Protein AF-A0A6M2A082-F1 (afdb_monomer)

Radius of gyration: 21.16 Å; Cα contacts (8 Å, |Δi|>4): 353; chains: 1; bounding box: 50×28×58 Å

Structure (mmCIF, N/CA/C/O backbone):
data_AF-A0A6M2A082-F1
#
_entry.id   AF-A0A6M2A082-F1
#
loop_
_atom_site.group_PDB
_atom_site.id
_atom_site.type_symbol
_atom_site.label_atom_id
_atom_site.label_alt_id
_atom_site.label_comp_id
_atom_site.label_asym_id
_atom_site.label_entity_id
_atom_site.label_seq_id
_atom_site.pdbx_PDB_ins_code
_atom_site.Cartn_x
_atom_site.Cartn_y
_atom_site.Cartn_z
_atom_site.occupancy
_atom_site.B_iso_or_equiv
_atom_site.auth_seq_id
_atom_site.auth_comp_id
_atom_site.auth_asym_id
_atom_site.auth_atom_id
_atom_site.pdbx_PDB_model_num
ATOM 1 N N . MET A 1 1 ? -0.820 -13.320 -25.558 1.00 57.16 1 MET A N 1
ATOM 2 C CA . MET A 1 1 ? 0.381 -13.213 -26.412 1.00 57.16 1 MET A CA 1
ATOM 3 C C . MET A 1 1 ? 1.576 -13.234 -25.485 1.00 57.16 1 MET A C 1
ATOM 5 O O . MET A 1 1 ? 1.494 -12.613 -24.434 1.00 57.16 1 MET A O 1
ATOM 9 N N . THR A 1 2 ? 2.602 -14.012 -25.805 1.00 84.56 2 THR A N 1
ATOM 10 C CA . THR A 1 2 ? 3.845 -14.096 -25.032 1.00 84.56 2 THR A CA 1
ATOM 11 C C . THR A 1 2 ? 4.678 -12.835 -25.264 1.00 84.56 2 THR A C 1
ATOM 13 O O . THR A 1 2 ? 4.808 -12.359 -26.394 1.00 84.56 2 THR A O 1
ATOM 16 N N . SER A 1 3 ? 5.191 -12.252 -24.186 1.00 85.06 3 SER A N 1
ATOM 17 C CA . SER A 1 3 ? 6.068 -11.082 -24.208 1.00 85.06 3 SER A CA 1
ATOM 18 C C . SER A 1 3 ? 7.275 -11.336 -23.316 1.00 85.06 3 SER A C 1
ATOM 20 O O . SER A 1 3 ? 7.189 -12.082 -22.340 1.00 85.06 3 SER A O 1
ATOM 22 N N . ARG A 1 4 ? 8.404 -10.715 -23.658 1.00 89.00 4 ARG A N 1
ATOM 23 C CA . ARG A 1 4 ? 9.632 -10.747 -22.863 1.00 89.00 4 ARG A CA 1
ATOM 24 C C . ARG A 1 4 ? 9.817 -9.424 -22.160 1.00 89.00 4 ARG A C 1
ATOM 26 O O . ARG A 1 4 ? 9.564 -8.377 -22.752 1.00 89.00 4 ARG A O 1
ATOM 33 N N . TYR A 1 5 ? 10.257 -9.473 -20.913 1.00 90.44 5 TYR A N 1
ATOM 34 C CA . TYR A 1 5 ? 10.726 -8.272 -20.245 1.00 90.44 5 TYR A CA 1
ATOM 35 C C . TYR A 1 5 ? 12.139 -7.967 -20.748 1.00 90.44 5 TYR A C 1
ATOM 37 O O . TYR A 1 5 ? 13.019 -8.827 -20.716 1.00 90.44 5 TYR A O 1
ATOM 45 N N . VAL A 1 6 ? 12.335 -6.773 -21.295 1.00 92.50 6 VAL A N 1
ATOM 46 C CA . VAL A 1 6 ? 13.582 -6.397 -21.962 1.00 92.50 6 VAL A CA 1
ATOM 47 C C . VAL A 1 6 ? 14.034 -5.015 -21.529 1.00 92.50 6 VAL A C 1
ATOM 49 O O . VAL A 1 6 ? 13.229 -4.170 -21.123 1.00 92.50 6 VAL A O 1
ATOM 52 N N . ARG A 1 7 ? 15.335 -4.783 -21.676 1.00 93.25 7 ARG A N 1
ATOM 53 C CA . ARG A 1 7 ? 15.957 -3.467 -21.591 1.00 93.25 7 ARG A CA 1
ATOM 54 C C . ARG A 1 7 ? 16.400 -3.032 -22.982 1.00 93.25 7 ARG A C 1
ATOM 56 O O . ARG A 1 7 ? 17.246 -3.687 -23.585 1.00 93.25 7 ARG A O 1
ATOM 63 N N . PHE A 1 8 ? 15.880 -1.906 -23.455 1.00 93.38 8 PHE A N 1
ATOM 64 C CA . PHE A 1 8 ? 16.337 -1.213 -24.657 1.00 93.38 8 PHE A CA 1
ATOM 65 C C . PHE A 1 8 ? 17.461 -0.239 -24.314 1.00 93.38 8 PHE A C 1
ATOM 67 O O . PHE A 1 8 ? 17.348 0.557 -23.378 1.00 93.38 8 PHE A O 1
ATOM 74 N N . ILE A 1 9 ? 18.533 -0.273 -25.100 1.00 91.88 9 ILE A N 1
ATOM 75 C CA . ILE A 1 9 ? 19.663 0.648 -24.986 1.00 91.88 9 ILE A CA 1
ATOM 76 C C . ILE A 1 9 ? 19.384 1.849 -25.889 1.00 91.88 9 ILE A C 1
ATOM 78 O O . ILE A 1 9 ? 19.344 1.731 -27.115 1.00 91.88 9 ILE A O 1
ATOM 82 N N . VAL A 1 10 ? 19.204 3.027 -25.291 1.00 91.75 10 VAL A N 1
ATOM 83 C CA . VAL A 1 10 ? 18.852 4.249 -26.017 1.00 91.75 10 VAL A CA 1
ATOM 84 C C . VAL A 1 10 ? 20.062 5.172 -26.113 1.00 91.75 10 VAL A C 1
ATOM 86 O O . VAL A 1 10 ? 20.530 5.753 -25.133 1.00 91.75 10 VAL A O 1
ATOM 89 N N . LEU A 1 11 ? 20.579 5.322 -27.333 1.00 86.31 11 LEU A N 1
ATOM 90 C CA . LEU A 1 11 ? 21.758 6.146 -27.637 1.00 86.31 11 LEU A CA 1
ATOM 91 C C . LEU A 1 11 ? 21.414 7.588 -28.064 1.00 86.31 11 LEU A C 1
ATOM 93 O O . LEU A 1 11 ? 22.322 8.409 -28.251 1.00 86.31 11 LEU A O 1
ATOM 97 N N . SER A 1 12 ? 20.121 7.880 -28.200 1.00 84.00 12 SER A N 1
ATOM 98 C CA . SER A 1 12 ? 19.500 9.171 -28.531 1.00 84.00 12 SER A CA 1
ATOM 99 C C . SER A 1 12 ? 18.579 9.626 -27.391 1.00 84.00 12 SER A C 1
ATOM 101 O O . SER A 1 12 ? 18.750 9.147 -26.280 1.00 84.00 12 SER A O 1
ATOM 103 N N . SER A 1 13 ? 17.624 10.530 -27.645 1.00 90.38 13 SER A N 1
ATOM 104 C CA . SER A 1 13 ? 16.605 10.943 -26.668 1.00 90.38 13 SER A CA 1
ATOM 105 C C . SER A 1 13 ? 15.741 9.761 -26.199 1.00 90.38 13 SER A C 1
ATOM 107 O O . SER A 1 13 ? 15.159 9.057 -27.028 1.00 90.38 13 SER A O 1
ATOM 109 N N . VAL A 1 14 ? 15.635 9.580 -24.877 1.00 90.56 14 VAL A N 1
ATOM 110 C CA . VAL A 1 14 ? 14.729 8.611 -24.230 1.00 90.56 14 VAL A CA 1
ATOM 111 C C . VAL A 1 14 ? 13.266 8.903 -24.561 1.00 90.56 14 VAL A C 1
ATOM 113 O O . VAL A 1 14 ? 12.561 7.990 -24.980 1.00 90.56 14 VAL A O 1
ATOM 116 N N . ASP A 1 15 ? 12.829 10.161 -24.482 1.00 90.38 15 ASP A N 1
ATOM 117 C CA . ASP A 1 15 ? 11.457 10.562 -24.828 1.00 90.38 15 ASP A CA 1
ATOM 118 C C . ASP A 1 15 ? 11.062 10.204 -26.272 1.00 90.38 15 ASP A C 1
ATOM 120 O O . ASP A 1 15 ? 9.941 9.760 -26.535 1.00 90.38 15 ASP A O 1
ATOM 124 N N . GLU A 1 16 ? 11.962 10.413 -27.238 1.00 91.31 16 GLU A N 1
ATOM 125 C CA . GLU A 1 16 ? 11.708 10.052 -28.639 1.00 91.31 16 GLU A CA 1
ATOM 126 C C . GLU A 1 16 ? 11.685 8.534 -28.825 1.00 91.31 16 GLU A C 1
ATOM 128 O O . GLU A 1 16 ? 10.792 8.006 -29.489 1.00 91.31 16 GLU A O 1
ATOM 133 N N . ALA A 1 17 ? 12.634 7.823 -28.209 1.00 92.25 17 ALA A N 1
ATOM 134 C CA . ALA A 1 17 ? 12.695 6.368 -28.270 1.00 92.25 17 ALA A CA 1
ATOM 135 C C . ALA A 1 17 ? 11.446 5.716 -27.665 1.00 92.25 17 ALA A C 1
ATOM 137 O O . ALA A 1 17 ? 10.912 4.776 -28.250 1.00 92.25 17 ALA A O 1
ATOM 138 N N . TRP A 1 18 ? 10.941 6.255 -26.552 1.00 93.38 18 TRP A N 1
ATOM 139 C CA . TRP A 1 18 ? 9.713 5.799 -25.907 1.00 93.38 18 TRP A CA 1
ATOM 140 C C . TRP A 1 18 ? 8.535 5.803 -26.877 1.00 93.38 18 TRP A C 1
ATOM 142 O O . TRP A 1 18 ? 7.891 4.775 -27.077 1.00 93.38 18 TRP A O 1
ATOM 152 N N . LYS A 1 19 ? 8.300 6.939 -27.543 1.00 93.38 19 LYS A N 1
ATOM 153 C CA . LYS A 1 19 ? 7.198 7.087 -28.504 1.00 93.38 19 LYS A CA 1
ATOM 154 C C . LYS A 1 19 ? 7.323 6.113 -29.669 1.00 93.38 19 LYS A C 1
ATOM 156 O O . LYS A 1 19 ? 6.341 5.482 -30.041 1.00 93.38 19 LYS A O 1
ATOM 161 N N . ILE A 1 20 ? 8.528 5.951 -30.218 1.00 92.69 20 ILE A N 1
ATOM 162 C CA . ILE A 1 20 ? 8.763 5.023 -31.334 1.00 92.69 20 ILE A CA 1
ATOM 163 C C . ILE A 1 20 ? 8.486 3.575 -30.904 1.00 92.69 20 ILE A C 1
ATOM 165 O O . ILE A 1 20 ? 7.914 2.801 -31.672 1.00 92.69 20 ILE A O 1
ATOM 169 N N . LEU A 1 21 ? 8.889 3.193 -29.689 1.00 92.62 21 LEU A N 1
ATOM 170 C CA . LEU A 1 21 ? 8.626 1.863 -29.138 1.00 92.62 21 LEU A CA 1
ATOM 171 C C . LEU A 1 21 ? 7.118 1.628 -28.948 1.00 92.62 21 LEU A C 1
ATOM 173 O O . LEU A 1 21 ? 6.616 0.593 -29.391 1.00 92.62 21 LEU A O 1
ATOM 177 N N . GLU A 1 22 ? 6.385 2.590 -28.382 1.00 92.81 22 GLU A N 1
ATOM 178 C CA . GLU A 1 22 ? 4.920 2.518 -28.252 1.00 92.81 22 GLU A CA 1
ATOM 179 C C . GLU A 1 22 ? 4.220 2.403 -29.611 1.00 92.81 22 GLU A C 1
ATOM 181 O O . GLU A 1 22 ? 3.360 1.541 -29.794 1.00 92.81 22 GLU A O 1
ATOM 186 N N . GLU A 1 23 ? 4.610 3.222 -30.593 1.00 91.56 23 GLU A N 1
ATOM 187 C CA . GLU A 1 23 ? 4.058 3.188 -31.955 1.00 91.56 23 GLU A CA 1
ATOM 188 C C . GLU A 1 23 ? 4.288 1.837 -32.643 1.00 91.56 23 GLU A C 1
ATOM 190 O O . GLU A 1 23 ? 3.450 1.378 -33.421 1.00 91.56 23 GLU A O 1
ATOM 195 N N . LYS A 1 24 ? 5.405 1.172 -32.331 1.00 89.50 24 LYS A N 1
ATOM 196 C CA . LYS A 1 24 ? 5.711 -0.183 -32.804 1.00 89.50 24 LYS A CA 1
ATOM 197 C C . LYS A 1 24 ? 4.949 -1.276 -32.052 1.00 89.50 24 LYS A C 1
ATOM 199 O O . LYS A 1 24 ? 5.010 -2.425 -32.471 1.00 89.50 24 LYS A O 1
ATOM 204 N N . GLY A 1 25 ? 4.225 -0.948 -30.983 1.00 89.81 25 GLY A N 1
ATOM 205 C CA . GLY A 1 25 ? 3.458 -1.901 -30.178 1.00 89.81 25 GLY A CA 1
ATOM 206 C C . GLY A 1 25 ? 4.249 -2.548 -29.038 1.00 89.81 25 GLY A C 1
ATOM 207 O O . GLY A 1 25 ? 3.811 -3.562 -28.490 1.00 89.81 25 GLY A O 1
ATOM 208 N N . VAL A 1 26 ? 5.403 -1.988 -28.670 1.00 92.06 26 VAL A N 1
ATOM 209 C CA . VAL A 1 26 ? 6.099 -2.323 -27.419 1.00 92.06 26 VAL A CA 1
ATOM 210 C C . VAL A 1 26 ? 5.372 -1.640 -26.259 1.00 92.06 26 VAL A C 1
ATOM 212 O O . VAL A 1 26 ? 4.822 -0.555 -26.424 1.00 92.06 26 VAL A O 1
ATOM 215 N N . ASN A 1 27 ? 5.373 -2.264 -25.080 1.00 91.62 27 ASN A N 1
ATOM 216 C CA . ASN A 1 27 ? 4.822 -1.676 -23.859 1.00 91.62 27 ASN A CA 1
ATOM 217 C C . ASN A 1 27 ? 5.961 -1.224 -22.923 1.00 91.62 27 ASN A C 1
ATOM 219 O O . ASN A 1 27 ? 6.393 -2.022 -22.080 1.00 91.62 27 ASN A O 1
ATOM 223 N N . PRO A 1 28 ? 6.507 -0.007 -23.095 1.00 90.75 28 PRO A N 1
ATOM 224 C CA . PRO A 1 28 ? 7.490 0.551 -22.174 1.00 90.75 28 PRO A CA 1
ATOM 225 C C . PRO A 1 28 ? 6.852 0.854 -20.808 1.00 90.75 28 PRO A C 1
ATOM 227 O O . PRO A 1 28 ? 5.695 1.255 -20.716 1.00 90.75 28 PRO A O 1
ATOM 230 N N . LEU A 1 29 ? 7.602 0.614 -19.731 1.00 87.31 29 LEU A N 1
ATOM 231 C CA . LEU A 1 29 ? 7.121 0.683 -18.346 1.00 87.31 29 LEU A CA 1
ATOM 232 C C . LEU A 1 29 ? 7.823 1.773 -17.539 1.00 87.31 29 LEU A C 1
ATOM 234 O O . LEU A 1 29 ? 7.168 2.529 -16.827 1.00 87.31 29 LEU A O 1
ATOM 238 N N . TYR A 1 30 ? 9.148 1.861 -17.646 1.00 87.12 30 TYR A N 1
ATOM 239 C CA . TYR A 1 30 ? 9.939 2.928 -17.038 1.00 87.12 30 TYR A CA 1
ATOM 240 C C . TYR A 1 30 ? 11.235 3.152 -17.815 1.00 87.12 30 TYR A C 1
ATOM 242 O O . TYR A 1 30 ? 11.651 2.321 -18.627 1.00 87.12 30 TYR A O 1
ATOM 250 N N . SER A 1 31 ? 11.875 4.287 -17.562 1.00 89.38 31 SER A N 1
ATOM 251 C CA . SER A 1 31 ? 13.141 4.651 -18.183 1.00 89.38 31 SER A CA 1
ATOM 252 C C . SER A 1 31 ? 14.114 5.243 -17.175 1.00 89.38 31 SER A C 1
ATOM 254 O O . SER A 1 31 ? 13.712 5.915 -16.226 1.00 89.38 31 SER A O 1
ATOM 256 N N . GLU A 1 32 ? 15.401 5.043 -17.426 1.00 87.12 32 GLU A N 1
ATOM 257 C CA . GLU A 1 32 ? 16.487 5.713 -16.717 1.00 87.12 32 GLU A CA 1
ATOM 258 C C . GLU A 1 32 ? 17.245 6.618 -17.685 1.00 87.12 32 GLU A C 1
ATOM 260 O O . GLU A 1 32 ? 17.866 6.147 -18.641 1.00 87.12 32 GLU A O 1
ATOM 265 N N . GLU A 1 33 ? 17.214 7.926 -17.435 1.00 87.88 33 GLU A N 1
ATOM 266 C CA . GLU A 1 33 ? 17.966 8.897 -18.226 1.00 87.88 33 GLU A CA 1
ATOM 267 C C . GLU A 1 33 ? 19.373 9.124 -17.665 1.00 87.88 33 GLU A C 1
ATOM 269 O O . GLU A 1 33 ? 19.590 9.270 -16.461 1.00 87.88 33 GLU A O 1
ATOM 274 N N . ARG A 1 34 ? 20.346 9.217 -18.570 1.00 81.81 34 ARG A N 1
ATOM 275 C CA . ARG A 1 34 ? 21.729 9.614 -18.299 1.00 81.81 34 ARG A CA 1
ATOM 276 C C . ARG A 1 34 ? 22.034 10.942 -18.992 1.00 81.81 34 ARG A C 1
ATOM 278 O O . ARG A 1 34 ? 21.358 11.376 -19.925 1.00 81.81 34 ARG A O 1
ATOM 285 N N . SER A 1 35 ? 23.108 11.594 -18.552 1.00 75.19 35 SER A N 1
ATOM 286 C CA . SER A 1 35 ? 23.564 12.869 -19.115 1.00 75.19 35 SER A CA 1
ATOM 287 C C . SER A 1 35 ? 23.692 12.816 -20.643 1.00 75.19 35 SER A C 1
ATOM 289 O O . SER A 1 35 ? 24.370 11.945 -21.190 1.00 75.19 35 SER A O 1
ATOM 291 N N . GLY A 1 36 ? 23.077 13.784 -21.329 1.00 71.31 36 GLY A N 1
ATOM 292 C CA . GLY A 1 36 ? 23.093 13.878 -22.794 1.00 71.31 36 GLY A CA 1
ATOM 293 C C . GLY A 1 36 ? 21.910 13.206 -23.501 1.00 71.31 36 GLY A C 1
ATOM 294 O O . GLY A 1 36 ? 22.005 12.964 -24.701 1.00 71.31 36 GLY A O 1
ATOM 295 N N . GLY A 1 37 ? 20.824 12.901 -22.782 1.00 72.50 37 GLY A N 1
ATOM 296 C CA . GLY A 1 37 ? 19.555 12.411 -23.339 1.00 72.50 37 GLY A CA 1
ATOM 297 C C . GLY A 1 37 ? 19.508 10.908 -23.609 1.00 72.50 37 GLY A C 1
ATOM 298 O O . GLY A 1 37 ? 18.437 10.403 -23.912 1.00 72.50 37 GLY A O 1
ATOM 299 N N . ARG A 1 38 ? 20.646 10.217 -23.465 1.00 84.94 38 ARG A N 1
ATOM 300 C CA . ARG A 1 38 ? 20.795 8.759 -23.583 1.00 84.94 38 ARG A CA 1
ATOM 301 C C . ARG A 1 38 ? 20.254 8.062 -22.349 1.00 84.94 38 ARG A C 1
ATOM 303 O O . ARG A 1 38 ? 20.282 8.638 -21.267 1.00 84.94 38 ARG A O 1
ATOM 310 N N . GLY A 1 39 ? 19.880 6.799 -22.469 1.00 90.75 39 GLY A N 1
ATOM 311 C CA . GLY A 1 39 ? 19.351 6.071 -21.329 1.00 90.75 39 GLY A CA 1
ATOM 312 C C . GLY A 1 39 ? 18.982 4.637 -21.632 1.00 90.75 39 GLY A C 1
ATOM 313 O O . GLY A 1 39 ? 19.434 4.038 -22.610 1.00 90.75 39 GLY A O 1
ATOM 314 N N . GLU A 1 40 ? 18.159 4.097 -20.755 1.00 92.62 40 GLU A N 1
ATOM 315 C CA . GLU A 1 40 ? 17.635 2.744 -20.837 1.00 92.62 40 GLU A CA 1
ATOM 316 C C . GLU A 1 40 ? 16.113 2.817 -20.724 1.00 92.62 40 GLU A C 1
ATOM 318 O O . GLU A 1 40 ? 15.589 3.556 -19.891 1.00 92.62 40 GLU A O 1
ATOM 323 N N . ILE A 1 41 ? 15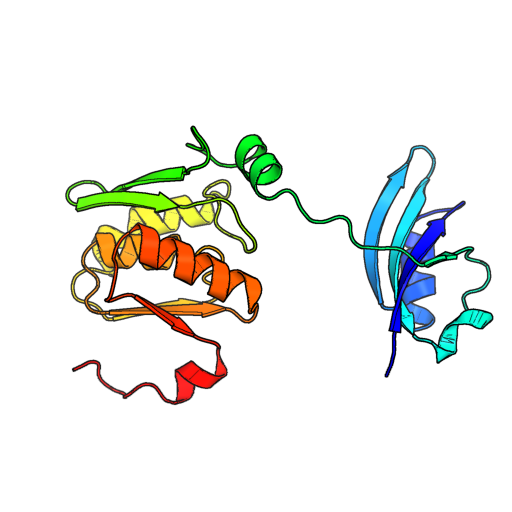.405 2.073 -21.574 1.00 92.25 41 ILE A N 1
ATOM 324 C CA . ILE A 1 41 ? 13.951 1.907 -21.480 1.00 92.25 41 ILE A CA 1
ATOM 325 C C . ILE A 1 41 ? 13.675 0.448 -21.173 1.00 92.25 41 ILE A C 1
ATOM 327 O O . ILE A 1 41 ? 14.171 -0.444 -21.855 1.00 92.25 41 ILE A O 1
ATOM 331 N N . TYR A 1 42 ? 12.858 0.209 -20.164 1.00 92.00 42 TYR A N 1
ATOM 332 C CA . TYR A 1 42 ? 12.475 -1.120 -19.737 1.00 92.00 42 TYR A CA 1
ATOM 333 C C . TYR A 1 42 ? 11.010 -1.360 -20.069 1.00 92.00 42 TYR A C 1
ATOM 335 O O . TYR A 1 42 ? 10.170 -0.482 -19.867 1.00 92.00 42 TYR A O 1
ATOM 343 N N . GLY A 1 43 ? 10.680 -2.543 -20.579 1.00 91.62 43 GLY A N 1
ATOM 344 C CA . GLY A 1 43 ? 9.309 -2.834 -20.976 1.00 91.62 43 GLY A CA 1
ATOM 345 C C . GLY A 1 43 ? 9.069 -4.262 -21.422 1.00 91.62 43 GLY A C 1
ATOM 346 O O . GLY A 1 43 ? 9.962 -5.107 -21.398 1.00 91.62 43 GLY A O 1
ATOM 347 N N . TYR A 1 44 ? 7.837 -4.524 -21.848 1.00 91.50 44 TYR A N 1
ATOM 348 C CA . TYR A 1 44 ? 7.468 -5.793 -22.460 1.00 91.50 44 TYR A CA 1
ATOM 349 C C . TYR A 1 44 ? 7.570 -5.702 -23.982 1.00 91.50 44 TYR A C 1
ATOM 351 O O . TYR A 1 44 ? 6.834 -4.944 -24.616 1.00 91.50 44 TYR A O 1
ATOM 359 N N . LEU A 1 45 ? 8.446 -6.524 -24.557 1.00 91.94 45 LEU A N 1
ATOM 360 C CA . LEU A 1 45 ? 8.588 -6.742 -25.992 1.00 91.94 45 LEU A CA 1
ATOM 361 C C . LEU A 1 45 ? 7.762 -7.968 -26.407 1.00 91.94 45 LEU A C 1
ATOM 363 O O . LEU A 1 45 ? 8.082 -9.087 -25.993 1.00 91.94 45 LEU A O 1
ATOM 367 N N . PRO A 1 46 ? 6.694 -7.796 -27.205 1.00 92.12 46 PRO A N 1
ATOM 368 C CA . PRO A 1 46 ? 5.990 -8.919 -27.813 1.00 92.12 46 PRO A CA 1
ATOM 369 C C . PRO A 1 46 ? 6.941 -9.773 -28.656 1.00 92.12 46 PRO A C 1
ATOM 371 O O . PRO A 1 46 ? 7.731 -9.234 -29.431 1.00 92.12 46 PRO A O 1
ATOM 374 N N . GLU A 1 47 ? 6.836 -11.102 -28.566 1.00 88.31 47 GLU A N 1
ATOM 375 C CA . GLU A 1 47 ? 7.714 -12.002 -29.335 1.00 88.31 47 GLU A CA 1
ATOM 376 C C . GLU A 1 47 ? 7.615 -11.780 -30.853 1.00 88.31 47 GLU A C 1
ATOM 378 O O . GLU A 1 47 ? 8.584 -11.988 -31.576 1.00 88.31 47 GLU A O 1
ATOM 383 N N . THR A 1 48 ? 6.470 -11.292 -31.334 1.00 88.81 48 THR A N 1
ATOM 384 C CA . THR A 1 48 ? 6.233 -10.960 -32.745 1.00 88.81 48 THR A CA 1
ATOM 385 C C . THR A 1 48 ? 7.031 -9.757 -33.247 1.00 88.81 48 THR A C 1
ATOM 387 O O . THR A 1 48 ? 7.126 -9.577 -34.453 1.00 88.81 48 THR A O 1
ATOM 390 N N . LEU A 1 49 ? 7.574 -8.924 -32.355 1.00 87.12 49 LEU A N 1
ATOM 391 C CA . LEU A 1 49 ? 8.252 -7.669 -32.699 1.00 87.12 49 LEU A CA 1
ATOM 392 C C . LEU A 1 49 ? 9.775 -7.730 -32.526 1.00 87.12 49 LEU A C 1
ATOM 394 O O . LEU A 1 49 ? 10.452 -6.737 -32.777 1.00 87.12 49 LEU A O 1
ATOM 398 N N . ILE A 1 50 ? 10.327 -8.882 -32.130 1.00 80.56 50 ILE A N 1
ATOM 399 C CA . ILE A 1 50 ? 11.759 -9.063 -31.835 1.00 80.56 50 ILE A CA 1
ATOM 400 C C . ILE A 1 50 ? 12.673 -8.583 -32.976 1.00 80.56 50 ILE A C 1
ATOM 402 O O . ILE A 1 50 ? 13.701 -7.960 -32.709 1.00 80.56 50 ILE A O 1
ATOM 406 N N . GLU A 1 51 ? 12.292 -8.824 -34.231 1.00 80.56 51 GLU A N 1
ATOM 407 C CA . GLU A 1 51 ? 13.077 -8.427 -35.410 1.00 80.56 51 GLU A CA 1
ATOM 408 C C . GLU A 1 51 ? 12.722 -7.020 -35.940 1.00 80.56 51 GLU A C 1
ATOM 410 O O . GLU A 1 51 ? 13.458 -6.458 -36.749 1.00 80.56 51 GLU A O 1
ATOM 415 N N . GLU A 1 52 ? 11.621 -6.415 -35.478 1.00 81.94 52 GLU A N 1
ATOM 416 C CA . GLU A 1 52 ? 11.064 -5.167 -36.030 1.00 81.94 52 GLU A CA 1
ATOM 417 C C . GLU A 1 52 ? 11.342 -3.916 -35.177 1.00 81.94 52 GLU A C 1
ATOM 419 O O . GLU A 1 52 ? 11.064 -2.786 -35.601 1.00 81.94 52 GLU A O 1
ATOM 424 N N . VAL A 1 53 ? 11.928 -4.082 -33.988 1.00 80.19 53 VAL A N 1
ATOM 425 C CA . VAL A 1 53 ? 12.265 -2.983 -33.060 1.00 80.19 53 VAL A CA 1
ATOM 426 C C . VAL A 1 53 ? 13.542 -2.213 -33.421 1.00 80.19 53 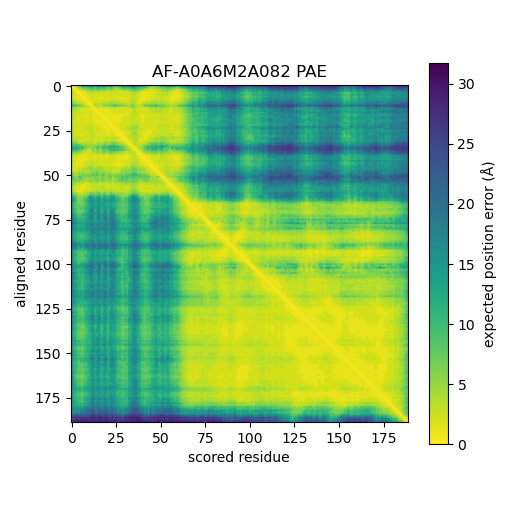VAL A C 1
ATOM 428 O O . VAL A 1 53 ? 13.996 -1.368 -32.654 1.00 80.19 53 VAL A O 1
ATOM 431 N N . PHE A 1 54 ? 14.094 -2.417 -34.621 1.00 75.00 54 PHE A N 1
ATOM 432 C CA . PHE A 1 54 ? 15.178 -1.586 -35.155 1.00 75.00 54 PHE A CA 1
ATOM 433 C C . PHE A 1 54 ? 14.789 -0.088 -35.140 1.00 75.00 54 PHE A C 1
ATOM 435 O O . PHE A 1 54 ? 13.653 0.246 -35.508 1.00 75.00 54 PHE A O 1
ATOM 442 N N . PRO A 1 55 ? 15.701 0.835 -34.762 1.00 81.94 55 PRO A N 1
ATOM 443 C CA . PRO A 1 55 ? 17.145 0.668 -34.541 1.00 81.94 55 PRO A CA 1
ATOM 444 C C . PRO A 1 55 ? 17.575 0.372 -33.095 1.00 81.94 55 PRO A C 1
ATOM 446 O O . PRO A 1 55 ? 18.740 0.582 -32.767 1.00 81.94 55 PRO A O 1
ATOM 449 N N . PHE A 1 56 ? 16.670 -0.058 -32.215 1.00 88.69 56 PHE A N 1
ATOM 450 C CA . PHE A 1 56 ? 17.003 -0.227 -30.803 1.00 88.69 56 PHE A CA 1
ATOM 451 C C . PHE A 1 56 ? 17.658 -1.581 -30.532 1.00 88.69 56 PHE A C 1
ATOM 453 O O . PHE A 1 56 ? 17.058 -2.631 -30.770 1.00 88.69 56 PHE A O 1
ATOM 460 N N . ASP A 1 57 ? 18.869 -1.541 -29.979 1.00 91.38 57 ASP A N 1
ATOM 461 C CA . ASP A 1 57 ? 19.469 -2.707 -29.342 1.00 91.38 57 ASP A CA 1
ATOM 462 C C . ASP A 1 57 ? 18.703 -3.018 -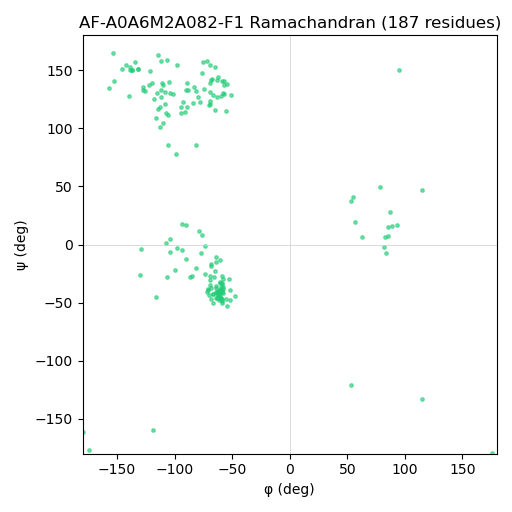28.052 1.00 91.38 57 ASP A C 1
ATOM 464 O O . ASP A 1 57 ? 18.337 -2.112 -27.293 1.00 91.38 57 ASP A O 1
ATOM 468 N N . TRP A 1 58 ? 18.468 -4.300 -27.791 1.00 92.38 58 TRP A N 1
ATOM 469 C CA . TRP A 1 58 ? 17.793 -4.751 -26.584 1.00 92.38 58 TRP A CA 1
ATOM 470 C C . TRP A 1 58 ? 18.406 -6.043 -26.060 1.00 92.38 58 TRP A C 1
ATOM 472 O O . TRP A 1 58 ? 18.975 -6.840 -26.805 1.00 92.38 58 TRP A O 1
ATOM 482 N N . GLU A 1 59 ? 18.260 -6.254 -24.761 1.00 92.50 59 GLU A N 1
ATOM 483 C CA . GLU A 1 59 ? 18.600 -7.508 -24.104 1.00 92.50 59 GLU A CA 1
ATOM 484 C C . GLU A 1 59 ? 17.456 -7.959 -23.203 1.00 92.50 59 GLU A C 1
ATOM 486 O O . GLU A 1 59 ? 16.676 -7.144 -22.701 1.00 92.50 59 GLU A O 1
ATOM 491 N N . GLU A 1 60 ? 17.340 -9.273 -23.024 1.00 91.12 60 GLU A N 1
ATOM 492 C CA . GLU A 1 60 ? 16.419 -9.831 -22.044 1.00 91.12 60 GLU A CA 1
ATOM 493 C C . GLU A 1 60 ? 16.851 -9.365 -20.656 1.00 91.12 60 GLU A C 1
ATOM 495 O O . GLU A 1 60 ? 18.020 -9.473 -20.282 1.00 91.12 60 GLU A O 1
ATOM 500 N N . ALA A 1 61 ? 15.905 -8.784 -19.932 1.00 86.81 61 ALA A N 1
ATOM 501 C CA . ALA A 1 61 ? 16.138 -8.244 -18.613 1.00 86.81 61 ALA A CA 1
ATOM 502 C C . ALA A 1 61 ? 15.383 -9.084 -17.589 1.00 86.81 61 ALA A C 1
ATOM 504 O O . ALA A 1 61 ? 14.373 -9.722 -17.887 1.00 86.81 61 ALA A O 1
ATOM 505 N N . GLU A 1 62 ? 15.841 -9.018 -16.350 1.00 80.81 62 GLU A N 1
ATOM 506 C CA . GLU A 1 62 ? 15.042 -9.396 -15.196 1.00 80.81 62 GLU A CA 1
ATOM 507 C C . GLU A 1 62 ? 14.731 -8.118 -14.427 1.00 80.81 62 GLU A C 1
ATOM 509 O O . GLU A 1 62 ? 15.591 -7.243 -14.293 1.00 80.81 62 GLU A O 1
ATOM 514 N N . LEU A 1 63 ? 13.499 -7.983 -13.935 1.00 69.38 63 LEU A N 1
ATOM 515 C CA . LEU A 1 63 ? 13.212 -6.959 -12.939 1.00 69.38 63 LEU A CA 1
ATOM 516 C C . LEU A 1 63 ? 14.003 -7.334 -11.684 1.00 69.38 63 LEU A C 1
ATOM 518 O O . LEU A 1 63 ? 13.718 -8.388 -11.105 1.00 69.38 63 LEU A O 1
ATOM 522 N N . PRO A 1 64 ? 14.987 -6.525 -11.248 1.00 67.50 64 PRO A N 1
ATOM 523 C CA . PRO A 1 64 ? 15.608 -6.784 -9.965 1.00 67.50 64 PRO A CA 1
ATOM 524 C C . PRO A 1 64 ? 14.510 -6.738 -8.893 1.00 67.50 64 PRO A C 1
ATOM 526 O O . PRO A 1 64 ? 13.602 -5.902 -8.979 1.00 67.50 64 PRO A O 1
ATOM 529 N N . PRO A 1 65 ? 14.548 -7.633 -7.893 1.00 74.38 65 PRO A N 1
ATOM 530 C CA . PRO A 1 65 ? 13.569 -7.598 -6.821 1.00 74.38 65 PRO A CA 1
ATOM 531 C C . PRO A 1 65 ? 13.620 -6.228 -6.140 1.00 74.38 65 PRO A C 1
ATOM 533 O O . PRO A 1 65 ? 14.693 -5.740 -5.784 1.00 74.38 65 PRO A O 1
ATOM 536 N N . ILE A 1 66 ? 12.454 -5.605 -5.970 1.00 82.00 66 ILE A N 1
ATOM 537 C CA . ILE A 1 66 ? 12.352 -4.310 -5.300 1.00 82.00 66 ILE A CA 1
ATOM 538 C C . ILE A 1 66 ? 12.664 -4.508 -3.816 1.00 82.00 66 ILE A C 1
ATOM 540 O O . ILE A 1 66 ? 12.000 -5.288 -3.126 1.00 82.00 66 ILE A O 1
ATOM 544 N N . ASP A 1 67 ? 13.654 -3.773 -3.310 1.00 86.88 67 ASP A N 1
ATOM 545 C CA . ASP A 1 67 ? 13.921 -3.697 -1.876 1.00 86.88 67 ASP A CA 1
ATOM 546 C C . ASP A 1 67 ? 12.966 -2.691 -1.220 1.00 86.88 67 ASP A C 1
ATOM 548 O O . ASP A 1 67 ? 13.273 -1.512 -1.024 1.00 86.88 67 ASP A O 1
ATOM 552 N N . TRP A 1 68 ? 11.775 -3.179 -0.870 1.00 87.00 68 TRP A N 1
ATOM 553 C CA . TRP A 1 68 ? 10.761 -2.389 -0.170 1.00 87.00 68 TRP A CA 1
ATOM 554 C C . TRP A 1 68 ? 11.265 -1.832 1.165 1.00 87.00 68 TRP A C 1
ATOM 556 O O . TRP A 1 68 ? 10.821 -0.767 1.587 1.00 87.00 68 TRP A O 1
ATOM 566 N N . THR A 1 69 ? 12.199 -2.526 1.820 1.00 87.06 69 THR A N 1
ATOM 567 C C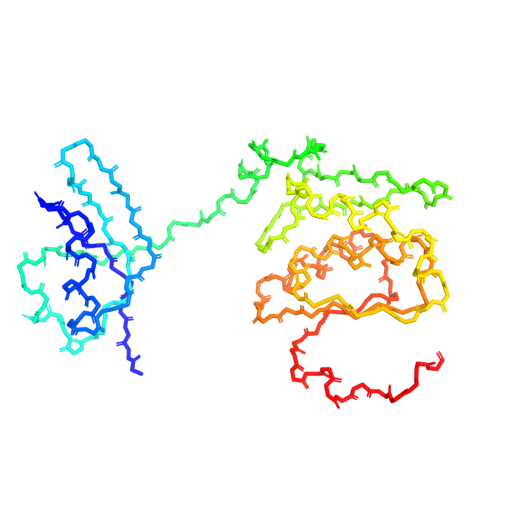A . THR A 1 69 ? 12.776 -2.095 3.099 1.00 87.06 69 THR A CA 1
ATOM 568 C C . THR A 1 69 ? 13.594 -0.831 2.893 1.00 87.06 69 THR A C 1
ATOM 570 O O . THR A 1 69 ? 13.368 0.156 3.588 1.00 87.06 69 THR A O 1
ATOM 573 N N . ALA A 1 70 ? 14.491 -0.837 1.903 1.00 85.94 70 ALA A N 1
ATOM 574 C CA . ALA A 1 70 ? 15.285 0.333 1.542 1.00 85.94 70 ALA A CA 1
ATOM 575 C C . ALA A 1 70 ? 14.405 1.500 1.071 1.00 85.94 70 ALA A C 1
ATOM 577 O O . ALA A 1 70 ? 14.636 2.645 1.457 1.00 85.94 70 ALA A O 1
ATOM 578 N N . GLN A 1 71 ? 13.363 1.219 0.282 1.00 84.56 71 GLN A N 1
ATOM 579 C CA . GLN A 1 71 ? 12.443 2.254 -0.191 1.00 84.56 71 GLN A CA 1
ATOM 580 C C . GLN A 1 71 ? 11.693 2.930 0.965 1.00 84.56 71 GLN A C 1
ATOM 582 O O . GLN A 1 71 ? 11.603 4.156 1.012 1.00 84.56 71 GLN A O 1
ATOM 587 N N . TRP A 1 72 ? 11.162 2.152 1.910 1.00 87.38 72 TRP A N 1
ATOM 588 C CA . TRP A 1 72 ? 10.438 2.705 3.052 1.00 87.38 72 TRP A CA 1
ATOM 589 C C . TRP A 1 72 ? 11.383 3.417 4.024 1.00 87.38 72 TRP A C 1
ATOM 591 O O . TRP A 1 72 ? 11.035 4.491 4.502 1.00 87.38 72 TRP A O 1
ATOM 601 N N . ASP A 1 73 ? 12.590 2.897 4.265 1.00 86.31 73 ASP A N 1
ATOM 602 C CA . ASP A 1 73 ? 13.609 3.573 5.085 1.00 86.31 73 ASP A CA 1
ATOM 603 C C . ASP A 1 73 ? 13.964 4.965 4.539 1.00 86.31 73 ASP A C 1
ATOM 605 O O . ASP A 1 73 ? 14.100 5.926 5.295 1.00 86.31 73 ASP A O 1
ATOM 609 N N . ALA A 1 74 ? 14.022 5.107 3.212 1.00 82.81 74 ALA A N 1
ATOM 610 C CA . ALA A 1 74 ? 14.333 6.375 2.562 1.00 82.81 74 ALA A CA 1
ATOM 611 C C . ALA A 1 74 ? 13.192 7.413 2.604 1.00 82.81 74 ALA A C 1
ATOM 613 O O . ALA A 1 74 ? 13.461 8.614 2.495 1.00 82.81 74 ALA A O 1
ATOM 614 N N . HIS A 1 75 ? 11.926 6.988 2.712 1.00 81.50 75 HIS A N 1
ATOM 615 C CA . HIS A 1 75 ? 10.775 7.854 2.407 1.00 81.50 75 HIS A CA 1
ATOM 616 C C . HIS A 1 75 ? 9.674 7.902 3.475 1.00 81.50 75 HIS A C 1
ATOM 618 O O . HIS A 1 75 ? 8.960 8.906 3.574 1.00 81.50 75 HIS A O 1
ATOM 624 N N . SER A 1 76 ? 9.525 6.859 4.288 1.00 80.81 76 SER A N 1
ATOM 625 C CA . SER A 1 76 ? 8.440 6.754 5.259 1.00 80.81 76 SER A CA 1
ATOM 626 C C . SER A 1 76 ? 8.714 7.565 6.525 1.00 80.81 76 SER A C 1
ATOM 628 O O . SER A 1 76 ? 9.684 7.342 7.255 1.00 80.81 76 SER A O 1
ATOM 630 N N . HIS A 1 77 ? 7.764 8.426 6.890 1.00 77.38 77 HIS A N 1
ATOM 631 C CA . HIS A 1 77 ? 7.792 9.094 8.187 1.00 77.38 77 HIS A CA 1
ATOM 632 C C . HIS A 1 77 ? 7.521 8.095 9.319 1.00 77.38 77 HIS A C 1
ATOM 634 O O . HIS A 1 77 ? 6.454 7.491 9.384 1.00 77.38 77 HIS A O 1
ATOM 640 N N . GLY A 1 78 ? 8.464 7.966 10.255 1.00 77.00 78 GLY A N 1
ATOM 641 C CA . GLY A 1 78 ? 8.309 7.087 11.419 1.00 77.00 78 GLY A CA 1
ATOM 642 C C . GLY A 1 78 ? 8.708 5.632 11.169 1.00 77.00 78 GLY A C 1
ATOM 643 O O . GLY A 1 78 ? 8.381 4.774 11.989 1.00 77.00 78 GLY A O 1
ATOM 644 N N . TYR A 1 79 ? 9.423 5.359 10.072 1.00 84.00 79 TYR A N 1
ATOM 645 C CA . TYR A 1 79 ? 10.088 4.076 9.890 1.00 84.00 79 TYR A CA 1
ATOM 646 C C . TYR A 1 79 ? 11.220 3.907 10.912 1.00 84.00 79 TYR A C 1
ATOM 648 O O . TYR A 1 79 ? 12.061 4.791 11.089 1.00 84.00 79 TYR A O 1
ATOM 656 N N . LYS A 1 80 ? 11.215 2.779 11.623 1.00 83.56 80 LYS A N 1
ATOM 657 C CA . LYS A 1 80 ? 12.233 2.412 12.605 1.00 83.56 80 LYS A CA 1
ATOM 658 C C . LYS A 1 80 ? 12.256 0.897 12.800 1.00 83.56 80 LYS A C 1
ATOM 660 O O . LYS A 1 80 ? 11.211 0.275 12.965 1.00 83.56 80 LYS A O 1
ATOM 665 N N . ASP A 1 81 ? 13.454 0.314 12.814 1.00 86.56 81 ASP A N 1
ATOM 666 C CA . ASP A 1 81 ? 13.683 -1.112 13.096 1.00 86.56 81 ASP A CA 1
ATOM 667 C C . ASP A 1 81 ? 12.850 -2.069 12.210 1.00 86.56 81 ASP A C 1
ATOM 669 O O . ASP A 1 81 ? 12.361 -3.102 12.671 1.00 86.56 81 ASP A O 1
ATOM 673 N N . GLY A 1 82 ? 12.659 -1.733 10.927 1.00 87.00 82 GLY A N 1
ATOM 674 C CA . GLY A 1 82 ? 11.903 -2.579 9.994 1.00 87.00 82 GLY A CA 1
ATOM 675 C C . GLY A 1 82 ? 10.389 -2.373 10.009 1.00 87.00 82 GLY A C 1
ATOM 676 O O . GLY A 1 82 ? 9.671 -3.164 9.395 1.00 87.00 82 GLY A O 1
ATOM 677 N N . LEU A 1 83 ? 9.885 -1.367 10.730 1.00 90.25 83 LEU A N 1
ATOM 678 C CA . LEU A 1 83 ? 8.457 -1.138 10.940 1.00 90.25 83 LEU A CA 1
ATOM 679 C C . LEU A 1 83 ? 8.101 0.346 10.853 1.00 90.25 83 LEU A C 1
ATOM 681 O O . LEU A 1 83 ? 8.897 1.209 11.209 1.00 90.25 83 LEU A O 1
ATOM 685 N N . ILE A 1 84 ? 6.860 0.635 10.471 1.00 90.88 84 ILE A N 1
ATOM 686 C CA . ILE A 1 84 ? 6.218 1.924 10.746 1.00 90.88 84 ILE A CA 1
ATOM 687 C C . ILE A 1 84 ? 5.283 1.724 11.930 1.00 90.88 84 ILE A C 1
ATOM 689 O O . ILE A 1 84 ? 4.451 0.818 11.907 1.00 90.88 84 ILE A O 1
ATOM 693 N N . LYS A 1 85 ? 5.386 2.587 12.941 1.00 91.38 85 LYS A N 1
ATOM 694 C CA . LYS A 1 85 ? 4.443 2.638 14.062 1.00 91.38 85 LYS A CA 1
ATOM 695 C C . LYS A 1 85 ? 3.659 3.937 14.025 1.00 91.38 85 LYS A C 1
ATOM 697 O O . LYS A 1 85 ? 4.224 5.024 14.119 1.00 91.38 85 LYS A O 1
ATOM 702 N N . ILE A 1 86 ? 2.351 3.807 13.887 1.00 91.56 86 ILE A N 1
ATOM 703 C CA . ILE A 1 86 ? 1.419 4.910 13.718 1.00 91.56 86 ILE A CA 1
ATOM 704 C C . ILE A 1 86 ? 0.640 5.068 15.024 1.00 91.56 86 ILE A C 1
ATOM 706 O O . ILE A 1 86 ? -0.159 4.190 15.353 1.00 91.56 86 ILE A O 1
ATOM 710 N N . PRO A 1 87 ? 0.820 6.167 15.770 1.00 91.44 87 PRO A N 1
ATOM 711 C CA . PRO A 1 87 ? 0.019 6.416 16.957 1.00 91.44 87 PRO A CA 1
ATOM 712 C C . PRO A 1 87 ? -1.430 6.733 16.566 1.00 91.44 87 PRO A C 1
ATOM 714 O O . PRO A 1 87 ? -1.684 7.596 15.726 1.00 91.44 87 PRO A O 1
ATOM 717 N N . ILE A 1 88 ? -2.380 6.067 17.218 1.00 91.50 88 ILE A N 1
ATOM 718 C CA . ILE A 1 88 ? -3.817 6.314 17.094 1.00 91.50 88 ILE A CA 1
ATOM 719 C C . ILE A 1 88 ? -4.285 6.939 18.408 1.00 91.50 88 ILE A C 1
ATOM 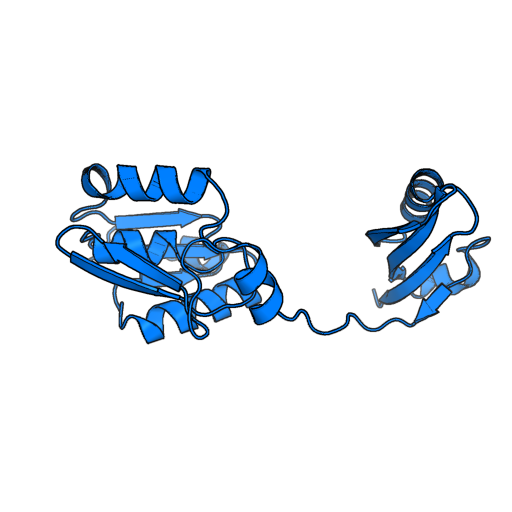721 O O . ILE A 1 88 ? -4.398 6.268 19.436 1.00 91.50 88 ILE A O 1
ATOM 725 N N . GLU A 1 89 ? -4.521 8.251 18.389 1.00 86.31 89 GLU A N 1
ATOM 726 C CA . GLU A 1 89 ? -4.836 9.030 19.590 1.00 86.31 89 GLU A CA 1
ATOM 727 C C . GLU A 1 89 ? -6.040 8.449 20.350 1.00 86.31 89 GLU A C 1
ATOM 729 O O . GLU A 1 89 ? -7.162 8.435 19.847 1.00 86.31 89 GLU A O 1
ATOM 734 N N . GLY A 1 90 ? -5.795 7.955 21.567 1.00 85.06 90 GLY A N 1
ATOM 735 C CA . GLY A 1 90 ? -6.815 7.348 22.427 1.00 85.06 90 GLY A CA 1
ATOM 736 C C . GLY A 1 90 ? -7.152 5.879 22.138 1.00 85.06 90 GLY A C 1
ATOM 737 O O . GLY A 1 90 ? -7.943 5.310 22.886 1.00 85.06 90 GLY A O 1
ATOM 738 N N . TYR A 1 91 ? -6.550 5.253 21.118 1.00 85.06 91 TYR A N 1
ATOM 739 C CA . TYR A 1 91 ? -6.851 3.869 20.710 1.00 85.06 91 TYR A CA 1
ATOM 740 C C . TYR A 1 91 ? -5.615 2.963 20.554 1.00 85.06 91 TYR A C 1
ATOM 742 O O . TYR A 1 91 ? -5.773 1.765 20.340 1.00 85.06 91 TYR A O 1
ATOM 750 N N . GLY A 1 92 ? -4.396 3.490 20.709 1.00 90.00 92 GLY A N 1
ATOM 751 C CA . GLY A 1 92 ? -3.162 2.696 20.727 1.00 90.00 92 GLY A CA 1
ATOM 752 C C . GLY A 1 92 ? -2.243 3.007 19.550 1.00 90.00 92 GLY A C 1
ATOM 753 O O . GLY A 1 92 ? -1.973 4.174 19.272 1.00 90.00 92 GLY A O 1
ATOM 754 N N . GLU A 1 93 ? -1.735 1.974 18.879 1.00 94.06 93 GLU A N 1
ATOM 755 C CA . GLU A 1 93 ? -0.885 2.107 17.691 1.00 94.06 93 GLU A CA 1
ATOM 756 C C . GLU A 1 93 ? -1.271 1.099 16.601 1.00 94.06 93 GLU A C 1
ATOM 758 O O . GLU A 1 93 ? -1.730 -0.001 16.902 1.00 94.06 93 GLU A O 1
ATOM 763 N N . VAL A 1 94 ? -1.056 1.475 15.340 1.00 95.06 94 VAL A N 1
ATOM 764 C CA . VAL A 1 94 ? -1.088 0.580 14.176 1.00 95.06 94 VAL A CA 1
ATOM 765 C C . VAL A 1 94 ? 0.339 0.395 13.681 1.00 95.06 94 VAL A C 1
ATOM 767 O O . VAL A 1 94 ? 1.065 1.368 13.491 1.00 95.06 94 VAL A O 1
ATOM 770 N N . THR A 1 95 ? 0.749 -0.849 13.459 1.00 95.00 95 THR A N 1
ATOM 771 C CA . THR A 1 95 ? 2.097 -1.194 12.994 1.00 95.00 95 THR A CA 1
ATOM 772 C C . THR A 1 95 ? 2.056 -1.740 11.570 1.00 95.00 95 THR A C 1
ATOM 774 O O . THR A 1 95 ? 1.268 -2.635 11.284 1.00 95.00 95 THR A O 1
ATOM 777 N N . LEU A 1 96 ? 2.926 -1.262 10.684 1.00 94.94 96 LEU A N 1
ATOM 778 C CA . LEU A 1 96 ? 3.064 -1.766 9.314 1.00 94.94 96 LEU A CA 1
ATOM 779 C C . LEU A 1 96 ? 4.482 -2.271 9.059 1.00 94.94 96 LEU A C 1
ATOM 781 O O . LEU A 1 96 ? 5.448 -1.743 9.616 1.00 94.94 96 LEU A O 1
ATOM 785 N N . ARG A 1 97 ? 4.606 -3.268 8.184 1.00 93.62 97 ARG A N 1
ATOM 786 C CA . ARG A 1 97 ? 5.879 -3.694 7.591 1.00 93.62 97 ARG A CA 1
ATOM 787 C C . ARG A 1 97 ? 6.041 -3.076 6.201 1.00 93.62 97 ARG A C 1
ATOM 789 O O . ARG A 1 97 ? 5.031 -2.790 5.570 1.00 93.62 97 ARG A O 1
ATOM 796 N N . PRO A 1 98 ? 7.278 -2.894 5.716 1.00 92.00 98 PRO A N 1
ATOM 797 C CA . PRO A 1 98 ? 7.521 -2.566 4.321 1.00 92.00 98 PRO A CA 1
ATOM 798 C C . PRO A 1 98 ? 7.049 -3.656 3.369 1.00 92.00 98 PRO A C 1
ATOM 800 O O . PRO A 1 98 ? 7.188 -4.852 3.646 1.00 92.00 98 PRO A O 1
ATOM 803 N N . GLY A 1 99 ? 6.550 -3.229 2.216 1.00 91.25 99 GLY A N 1
ATOM 804 C CA . GLY A 1 99 ? 6.085 -4.124 1.171 1.00 91.25 99 GLY A CA 1
ATOM 805 C C . GLY A 1 99 ? 5.467 -3.383 -0.016 1.00 91.25 99 GLY A C 1
ATOM 806 O O . GLY A 1 99 ? 5.416 -2.149 -0.012 1.00 91.25 99 GLY A O 1
ATOM 807 N N . PRO A 1 100 ? 4.995 -4.141 -1.019 1.00 86.56 100 PRO A N 1
ATOM 808 C CA . PRO A 1 100 ? 4.409 -3.604 -2.243 1.00 86.56 100 PRO A CA 1
ATOM 809 C C . PRO A 1 100 ? 3.106 -2.838 -1.991 1.00 86.56 100 PRO A C 1
ATOM 811 O O . PRO A 1 100 ? 2.357 -3.130 -1.060 1.00 86.56 100 PRO A O 1
ATOM 814 N N . GLY A 1 101 ? 2.807 -1.877 -2.862 1.00 80.25 101 GLY A N 1
ATOM 815 C CA . GLY A 1 101 ? 1.615 -1.036 -2.764 1.00 80.25 101 GLY A CA 1
ATOM 816 C C . GLY A 1 101 ? 1.865 0.295 -2.051 1.00 80.25 101 GLY A C 1
ATOM 817 O O . GLY A 1 101 ? 2.737 0.432 -1.195 1.00 80.25 101 GLY A O 1
ATOM 818 N N . PHE A 1 102 ? 1.091 1.309 -2.436 1.00 78.44 102 PHE A N 1
ATOM 819 C CA . PHE A 1 102 ? 1.188 2.656 -1.877 1.00 78.44 102 PHE A CA 1
ATOM 820 C C . PHE A 1 102 ? 0.714 2.703 -0.414 1.00 78.44 102 PHE A C 1
ATOM 822 O O . PHE A 1 102 ? -0.125 1.903 -0.004 1.00 78.44 102 PHE A O 1
ATOM 829 N N . GLY A 1 103 ? 1.199 3.670 0.371 1.00 78.75 103 GLY A N 1
ATOM 830 C CA . GLY A 1 103 ? 0.728 3.890 1.746 1.00 78.75 103 GLY A CA 1
ATOM 831 C C . GLY A 1 103 ? 1.776 3.634 2.828 1.00 78.75 103 GLY A C 1
ATOM 832 O O . GLY A 1 103 ? 1.479 3.015 3.846 1.00 78.75 103 GLY A O 1
ATOM 833 N N . ASP A 1 104 ? 2.981 4.157 2.635 1.00 82.75 104 ASP A N 1
ATOM 834 C CA . ASP A 1 104 ? 4.101 4.174 3.587 1.00 82.75 104 ASP A CA 1
ATOM 835 C C . ASP A 1 104 ? 4.095 5.430 4.492 1.00 82.75 104 ASP A C 1
ATOM 837 O O . ASP A 1 104 ? 5.107 5.815 5.061 1.00 82.75 104 ASP A O 1
ATOM 841 N N . LEU A 1 105 ? 2.963 6.143 4.579 1.00 84.19 105 LEU A N 1
ATOM 842 C CA . LEU A 1 105 ? 2.816 7.412 5.311 1.00 84.19 105 LEU A CA 1
ATOM 843 C C . LEU A 1 105 ? 3.692 8.582 4.790 1.00 84.19 105 LEU A C 1
ATOM 845 O O . LEU A 1 105 ? 3.678 9.669 5.382 1.00 84.19 105 LEU A O 1
ATOM 849 N N . SER A 1 106 ? 4.415 8.440 3.673 1.00 82.12 106 SER A N 1
ATOM 850 C CA . SER A 1 106 ? 5.212 9.528 3.077 1.00 82.12 106 SER A CA 1
ATOM 851 C C . SER A 1 106 ? 4.326 10.628 2.477 1.00 82.12 106 SER A C 1
ATOM 853 O O . SER A 1 106 ? 4.609 11.825 2.621 1.00 82.12 106 SER A O 1
ATOM 855 N N . HIS A 1 107 ? 3.175 10.253 1.913 1.00 86.06 107 HIS A N 1
ATOM 856 C CA . HIS A 1 107 ? 2.319 11.172 1.171 1.00 86.06 107 HIS A CA 1
ATOM 857 C C . HIS A 1 107 ? 1.380 12.011 2.070 1.00 86.06 107 HIS A C 1
ATOM 859 O O . HIS A 1 107 ? 0.735 11.469 2.976 1.00 86.06 107 HIS A O 1
ATOM 865 N N . PRO A 1 108 ? 1.238 13.335 1.832 1.00 84.69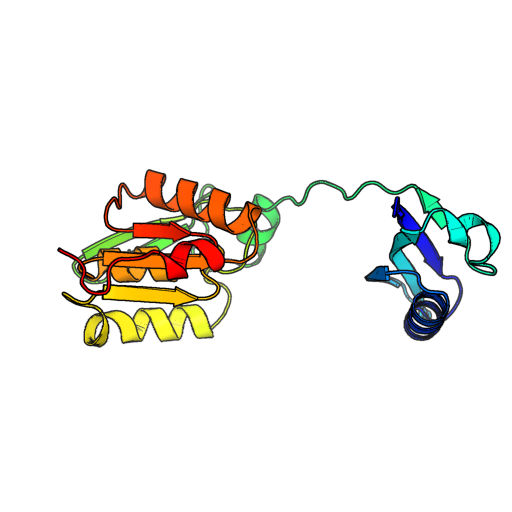 108 PRO A N 1
ATOM 866 C CA . PRO A 1 108 ? 0.405 14.212 2.662 1.00 84.69 108 PRO A CA 1
ATOM 867 C C . PRO A 1 108 ? -1.081 13.840 2.714 1.00 84.69 108 PRO A C 1
ATOM 869 O O . PRO A 1 108 ? -1.713 14.030 3.753 1.00 84.69 108 PRO A O 1
ATOM 872 N N . SER A 1 109 ? -1.641 13.303 1.622 1.00 86.19 109 SER A N 1
ATOM 873 C CA . SER A 1 109 ? -3.064 12.930 1.566 1.00 86.19 109 SER A CA 1
ATOM 874 C C . SER A 1 109 ? -3.415 11.843 2.582 1.00 86.19 109 SER A C 1
ATOM 876 O O . SER A 1 109 ? -4.417 11.975 3.278 1.00 86.19 109 SER A O 1
ATOM 878 N N . THR A 1 110 ? -2.564 10.823 2.737 1.00 87.50 110 THR A N 1
ATOM 879 C CA . THR A 1 110 ? -2.761 9.737 3.707 1.00 87.50 110 THR A CA 1
ATOM 880 C C . THR A 1 110 ? -2.854 10.288 5.128 1.00 87.50 110 THR A C 1
ATOM 882 O O . THR A 1 110 ? -3.814 10.005 5.842 1.00 87.50 110 THR A O 1
ATOM 885 N N . ARG A 1 111 ? -1.915 11.163 5.515 1.00 87.81 111 ARG A N 1
ATOM 886 C CA . ARG A 1 111 ? -1.911 11.794 6.846 1.00 87.81 111 ARG A CA 1
ATOM 887 C C . ARG A 1 111 ? -3.150 12.655 7.086 1.00 87.81 111 ARG A C 1
ATOM 889 O O . ARG A 1 111 ? -3.727 12.590 8.167 1.00 87.81 111 ARG A O 1
ATOM 896 N N . LEU A 1 112 ? -3.571 13.431 6.085 1.00 89.06 112 LEU A N 1
ATOM 897 C CA . LEU A 1 112 ? -4.773 14.261 6.182 1.00 89.06 112 LEU A CA 1
ATOM 898 C C . LEU A 1 112 ? -6.027 13.407 6.411 1.00 89.06 112 LEU A C 1
ATOM 900 O O . LEU A 1 112 ? -6.810 13.701 7.310 1.00 89.06 112 LEU A O 1
ATOM 904 N N . VAL A 1 113 ? -6.214 12.339 5.630 1.00 91.00 113 VAL A N 1
ATOM 905 C CA . VAL A 1 113 ? -7.378 11.454 5.778 1.00 91.00 113 VAL A CA 1
ATOM 906 C C . VAL A 1 113 ? -7.388 10.807 7.165 1.00 91.00 113 VAL A C 1
ATOM 908 O O . VAL A 1 113 ? -8.426 10.813 7.824 1.00 91.00 113 VAL A O 1
ATOM 911 N N . MET A 1 114 ? -6.237 10.337 7.655 1.00 90.44 114 MET A N 1
ATOM 912 C CA . MET A 1 114 ? -6.114 9.765 9.003 1.00 90.44 114 MET A CA 1
ATOM 913 C C . MET A 1 114 ? -6.517 10.747 10.105 1.00 90.44 114 MET A C 1
ATOM 915 O O . MET A 1 114 ? -7.209 10.357 11.039 1.00 90.44 114 MET A O 1
ATOM 919 N N . GLN A 1 115 ? -6.151 12.026 9.986 1.00 88.62 115 GLN A N 1
ATOM 920 C CA . GLN A 1 115 ? -6.549 13.057 10.954 1.00 88.62 115 GLN A CA 1
ATOM 921 C C . GLN A 1 115 ? -8.063 13.318 10.966 1.00 88.62 115 GLN A C 1
ATOM 923 O O . GLN A 1 115 ? -8.611 13.708 11.994 1.00 88.62 115 GLN A O 1
ATOM 928 N N . LEU A 1 116 ? -8.752 13.098 9.843 1.00 90.56 116 LEU A N 1
ATOM 929 C CA . LEU A 1 116 ? -10.201 13.288 9.732 1.00 90.56 116 LEU A CA 1
ATOM 930 C C . LEU A 1 116 ? -10.999 12.063 10.204 1.00 90.56 116 LEU A C 1
ATOM 932 O O . LEU A 1 116 ? -12.132 12.215 10.666 1.00 90.56 116 LEU A O 1
ATOM 936 N N . MET A 1 117 ? -10.420 10.859 10.131 1.00 92.06 117 MET A N 1
ATOM 937 C CA . MET A 1 117 ? -11.084 9.592 10.473 1.00 92.06 117 MET A CA 1
ATOM 938 C C . MET A 1 117 ? -11.842 9.576 11.809 1.00 92.06 117 MET A C 1
ATOM 940 O O . MET A 1 117 ? -12.983 9.105 11.785 1.00 92.06 117 MET A O 1
ATOM 944 N N . PRO A 1 118 ? -11.312 10.096 12.942 1.00 89.12 118 PRO A N 1
ATOM 945 C CA . PRO A 1 118 ? -11.966 9.981 14.251 1.00 89.12 118 PRO A CA 1
ATOM 946 C C . PRO A 1 118 ? -13.422 10.465 14.275 1.00 89.12 118 PRO A C 1
ATOM 948 O O . PRO A 1 118 ? -14.236 9.968 15.052 1.00 89.12 118 PRO A O 1
ATOM 951 N N . ILE A 1 119 ? -13.755 11.430 13.414 1.00 90.25 119 ILE A N 1
ATOM 952 C CA . ILE A 1 119 ? -15.077 12.060 13.341 1.00 90.25 119 ILE A CA 1
ATOM 953 C C . ILE A 1 119 ? -16.031 11.263 12.435 1.00 90.25 119 ILE A C 1
ATOM 955 O O . ILE A 1 119 ? -17.245 11.290 12.637 1.00 90.25 119 ILE A O 1
ATOM 959 N N . TYR A 1 120 ? -15.505 10.541 11.442 1.00 91.88 120 TYR A N 1
ATOM 960 C CA . TYR A 1 120 ? -16.308 9.961 10.363 1.00 91.88 120 TYR A CA 1
ATOM 961 C C . TYR A 1 120 ? -16.501 8.447 10.442 1.00 91.88 120 TYR A C 1
ATOM 963 O O . TYR A 1 120 ? -17.511 7.963 9.934 1.00 91.88 120 TYR A O 1
ATOM 971 N N . VAL A 1 121 ? -15.577 7.693 11.046 1.00 94.44 121 VAL A N 1
ATOM 972 C CA . VAL A 1 121 ? -15.547 6.223 10.878 1.00 94.44 121 VAL A CA 1
ATOM 973 C C . VAL A 1 121 ? -16.172 5.436 12.029 1.00 94.44 121 VAL A C 1
ATOM 975 O O . VAL A 1 121 ? -16.592 4.297 11.833 1.00 94.44 121 VAL A O 1
ATOM 978 N N . LYS A 1 122 ? -16.274 6.026 13.225 1.00 93.00 122 LYS A N 1
ATOM 979 C CA . LYS A 1 122 ? -16.713 5.316 14.433 1.00 93.00 122 LYS A CA 1
ATOM 980 C C . LYS A 1 122 ? -18.098 4.679 14.264 1.00 93.00 122 LYS A C 1
ATOM 982 O O . LYS A 1 122 ? -19.055 5.353 13.886 1.00 93.00 122 LYS A O 1
ATOM 987 N N . ASN A 1 123 ? -18.205 3.390 14.594 1.00 92.94 123 ASN A N 1
ATOM 988 C CA . ASN A 1 123 ? -19.397 2.546 14.457 1.00 92.94 123 ASN A CA 1
ATOM 989 C C . ASN A 1 123 ? -19.971 2.465 13.029 1.00 92.94 123 ASN A C 1
ATOM 991 O O . ASN A 1 123 ? -21.137 2.107 12.859 1.00 92.94 123 ASN A O 1
ATOM 995 N N . ARG A 1 124 ? -19.184 2.794 11.996 1.00 93.38 124 ARG A N 1
ATOM 996 C CA . ARG A 1 124 ? -19.609 2.706 10.592 1.00 93.38 124 ARG A CA 1
ATOM 997 C C . ARG A 1 124 ? -18.965 1.533 9.874 1.00 93.38 124 ARG A C 1
ATOM 999 O O . ARG A 1 124 ? -17.921 1.035 10.286 1.00 93.38 124 ARG A O 1
ATOM 1006 N N . CYS A 1 125 ? -19.598 1.122 8.782 1.00 93.00 125 CYS A N 1
ATOM 1007 C CA . CYS A 1 125 ? -18.947 0.315 7.763 1.00 93.00 125 CYS A CA 1
ATOM 1008 C C . CYS A 1 125 ? -18.131 1.244 6.858 1.00 93.00 125 CYS A C 1
ATOM 1010 O O . CYS A 1 125 ? -18.646 2.275 6.422 1.00 93.00 125 CYS A O 1
ATOM 1012 N N . VAL A 1 126 ? -16.875 0.897 6.597 1.00 94.88 126 VAL A N 1
ATOM 1013 C CA . VAL A 1 126 ? -15.943 1.699 5.796 1.00 94.88 126 VAL A CA 1
ATOM 1014 C C . VAL A 1 126 ? -15.499 0.894 4.585 1.00 94.88 126 VAL A C 1
ATOM 1016 O O . VAL A 1 126 ? -15.218 -0.296 4.701 1.00 94.88 126 VAL A O 1
ATOM 1019 N N . VAL A 1 127 ? -15.422 1.558 3.435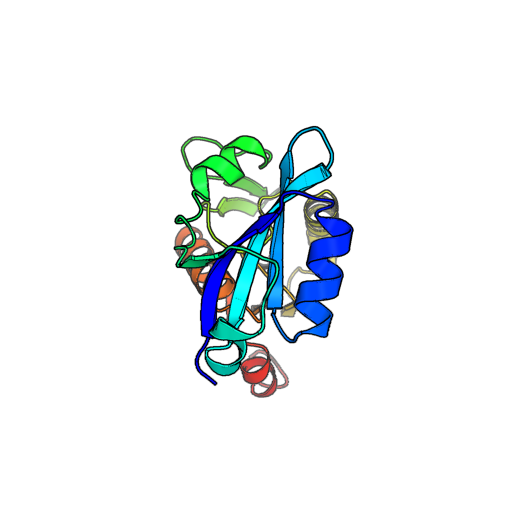 1.00 94.94 127 VAL A N 1
ATOM 1020 C CA . VAL A 1 127 ? -14.818 1.011 2.219 1.00 94.94 127 VAL A CA 1
ATOM 1021 C C . VAL A 1 127 ? -13.629 1.892 1.847 1.00 94.94 127 VAL A C 1
ATOM 1023 O O . VAL A 1 127 ? -13.781 3.106 1.722 1.00 94.94 127 VAL A O 1
ATOM 1026 N N . ASP A 1 128 ? -12.460 1.280 1.706 1.00 95.75 128 ASP A N 1
ATOM 1027 C CA . ASP A 1 128 ? -11.183 1.912 1.373 1.00 95.75 128 ASP A CA 1
ATOM 1028 C C . ASP A 1 128 ? -10.750 1.440 -0.022 1.00 95.75 128 ASP A C 1
ATOM 1030 O O . ASP A 1 128 ? -10.309 0.306 -0.199 1.00 95.75 128 ASP A O 1
ATOM 1034 N N . VAL A 1 129 ? -10.970 2.282 -1.036 1.00 94.81 129 VAL A N 1
ATOM 1035 C CA . VAL A 1 129 ? -10.739 1.943 -2.449 1.00 94.81 129 VAL A CA 1
ATOM 1036 C C . VAL A 1 129 ? -9.331 2.363 -2.859 1.00 94.81 129 VAL A C 1
ATOM 1038 O O . VAL A 1 129 ? -8.992 3.541 -2.784 1.00 94.81 129 VAL A O 1
ATOM 1041 N N . GLY A 1 130 ? -8.539 1.409 -3.346 1.00 94.00 130 GLY A N 1
ATOM 1042 C CA . GLY A 1 130 ? -7.103 1.578 -3.565 1.00 94.00 130 GLY A CA 1
ATOM 1043 C C . GLY A 1 130 ? -6.327 1.466 -2.255 1.00 94.00 130 GLY A C 1
ATOM 1044 O O . GLY A 1 130 ? -5.544 2.356 -1.927 1.00 94.00 130 GLY A O 1
ATOM 1045 N N . CYS A 1 131 ? -6.587 0.411 -1.475 1.00 95.69 131 CYS A N 1
ATOM 1046 C CA . CYS A 1 131 ? -6.118 0.322 -0.093 1.00 95.69 131 CYS A CA 1
ATOM 1047 C C . CYS A 1 131 ? -4.594 0.174 0.048 1.00 95.69 131 CYS A C 1
ATOM 1049 O O . CYS A 1 131 ? -4.073 0.432 1.136 1.00 95.69 131 CYS A O 1
ATOM 1051 N N . GLY A 1 132 ? -3.869 -0.236 -1.002 1.00 95.38 132 GLY A N 1
ATOM 1052 C CA . GLY A 1 132 ? -2.410 -0.343 -0.990 1.00 95.38 132 GLY A CA 1
ATOM 1053 C C . GLY A 1 132 ? -1.898 -1.179 0.187 1.00 95.38 132 GLY A C 1
ATOM 1054 O O . GLY A 1 132 ? -2.299 -2.327 0.354 1.00 95.38 132 GLY A O 1
ATOM 1055 N N . SER A 1 133 ? -1.061 -0.588 1.045 1.00 95.56 133 SER A N 1
ATOM 1056 C CA . SER A 1 133 ? -0.523 -1.213 2.268 1.00 95.56 133 SER A CA 1
ATOM 1057 C C . SER A 1 133 ? -1.575 -1.553 3.338 1.00 95.56 133 SER A C 1
ATOM 1059 O O . SER A 1 133 ? -1.258 -2.220 4.327 1.00 95.56 133 SER A O 1
ATOM 1061 N N . GLY A 1 134 ? -2.812 -1.076 3.176 1.00 97.00 134 GLY A N 1
ATOM 1062 C CA . GLY A 1 134 ? -3.904 -1.199 4.140 1.00 97.00 134 GLY A CA 1
ATOM 1063 C C . GLY A 1 134 ? -3.875 -0.150 5.251 1.00 97.00 134 GLY A C 1
ATOM 1064 O O . GLY A 1 134 ? -4.679 -0.231 6.177 1.00 97.00 134 GLY A O 1
ATOM 1065 N N . ILE A 1 135 ? -2.976 0.839 5.191 1.00 95.94 135 ILE A N 1
ATOM 1066 C CA . ILE A 1 135 ? -2.775 1.830 6.258 1.00 95.94 135 ILE A CA 1
ATOM 1067 C C . ILE A 1 135 ? -4.071 2.525 6.692 1.00 95.94 135 ILE A C 1
ATOM 1069 O O . ILE A 1 135 ? -4.360 2.594 7.888 1.00 95.94 135 ILE A O 1
ATOM 1073 N N . LEU A 1 136 ? -4.874 3.003 5.740 1.00 96.31 136 LEU A N 1
ATOM 1074 C CA . LEU A 1 136 ? -6.122 3.704 6.037 1.00 96.31 136 LEU A CA 1
ATOM 1075 C C . LEU A 1 136 ? -7.189 2.738 6.558 1.00 96.31 136 LEU A C 1
ATOM 1077 O O . LEU A 1 136 ? -7.858 3.047 7.543 1.00 96.31 136 LEU A O 1
ATOM 1081 N N . SER A 1 137 ? -7.288 1.548 5.966 1.00 97.69 137 SER A N 1
ATOM 1082 C CA . SER A 1 137 ? -8.172 0.482 6.439 1.00 97.69 137 SER A CA 1
ATOM 1083 C C . SER A 1 137 ? -7.922 0.116 7.911 1.00 97.69 137 SER A C 1
ATOM 1085 O O . SER A 1 137 ? -8.855 0.055 8.714 1.00 97.69 137 SER A O 1
ATOM 1087 N N . LEU A 1 138 ? -6.656 -0.068 8.293 1.00 97.56 138 LEU A N 1
ATOM 1088 C CA . LEU A 1 138 ? -6.259 -0.428 9.657 1.00 97.56 138 LEU A CA 1
ATOM 1089 C C . LEU A 1 138 ? -6.459 0.735 10.635 1.00 97.56 138 LEU A C 1
ATOM 1091 O O . LEU A 1 138 ? -6.948 0.535 11.746 1.00 97.56 138 LEU A O 1
ATOM 1095 N N . CYS A 1 139 ? -6.167 1.969 10.216 1.00 96.19 139 CYS A N 1
ATOM 1096 C CA . CYS A 1 139 ? -6.455 3.151 11.028 1.00 96.19 139 CYS A CA 1
ATOM 1097 C C . CYS A 1 139 ? -7.964 3.332 11.257 1.00 96.19 139 CYS A C 1
ATOM 1099 O O . CYS A 1 139 ? -8.379 3.632 12.375 1.00 96.19 139 CYS A O 1
ATOM 1101 N N . ALA A 1 140 ? -8.802 3.108 10.241 1.00 97.00 140 ALA A N 1
ATOM 1102 C CA . ALA A 1 140 ? -10.255 3.174 10.384 1.00 97.00 140 ALA A CA 1
ATOM 1103 C C . ALA A 1 140 ? -10.781 2.139 11.392 1.00 97.00 140 ALA A C 1
ATOM 1105 O O . ALA A 1 140 ? -11.615 2.478 12.236 1.00 97.00 140 ALA A O 1
ATOM 1106 N N . ALA A 1 141 ? -10.258 0.909 11.357 1.00 96.88 141 ALA A N 1
ATOM 1107 C CA . ALA A 1 141 ? -10.572 -0.115 12.351 1.00 96.88 141 ALA A CA 1
ATOM 1108 C C . ALA A 1 141 ? -10.119 0.297 13.761 1.00 96.88 141 ALA A C 1
ATOM 1110 O O . ALA A 1 141 ? -10.910 0.209 14.701 1.00 96.88 141 ALA A O 1
ATOM 1111 N N . ALA A 1 142 ? -8.902 0.835 13.906 1.00 96.19 142 ALA A N 1
ATOM 1112 C CA . ALA A 1 142 ? -8.389 1.337 15.184 1.00 96.19 142 ALA A CA 1
ATOM 1113 C C . ALA A 1 142 ? -9.259 2.461 15.774 1.00 96.19 142 ALA A C 1
ATOM 1115 O O . ALA A 1 142 ? -9.516 2.483 16.974 1.00 96.19 142 ALA A O 1
ATOM 1116 N N . TYR A 1 143 ? -9.778 3.360 14.930 1.00 95.81 143 TYR A N 1
ATOM 1117 C CA . TYR A 1 143 ? -10.714 4.420 15.327 1.00 95.81 143 TYR A CA 1
ATOM 1118 C C . TYR A 1 143 ? -12.157 3.931 15.571 1.00 95.81 143 TYR A C 1
ATOM 1120 O O . TYR A 1 143 ? -13.064 4.737 15.804 1.00 95.81 143 TYR A O 1
ATOM 1128 N N . GLY A 1 144 ? -12.386 2.616 15.564 1.00 94.06 144 GLY A N 1
ATOM 1129 C CA . GLY A 1 144 ? -13.646 1.998 15.963 1.00 94.06 144 GLY A CA 1
ATOM 1130 C C . GLY A 1 144 ? -14.677 1.878 14.845 1.00 94.06 144 GLY A C 1
ATOM 1131 O O . GLY A 1 144 ? -15.875 1.907 15.131 1.00 94.06 144 GLY A O 1
ATOM 1132 N N . ALA A 1 145 ? -14.259 1.776 13.581 1.00 95.69 145 ALA A N 1
ATOM 1133 C CA . ALA A 1 145 ? -15.154 1.308 12.523 1.00 95.69 145 ALA A CA 1
ATOM 1134 C C . ALA A 1 145 ? -15.716 -0.085 12.870 1.00 95.69 145 ALA A C 1
ATOM 1136 O O . ALA A 1 145 ? -15.005 -0.935 13.404 1.00 95.69 145 ALA A O 1
ATOM 1137 N N . LYS A 1 146 ? -17.001 -0.323 12.566 1.00 94.62 146 LYS A N 1
ATOM 1138 C CA . LYS A 1 146 ? -17.666 -1.618 12.813 1.00 94.62 146 LYS A CA 1
ATOM 1139 C C . LYS A 1 146 ? -17.072 -2.708 11.917 1.00 94.62 146 LYS A C 1
ATOM 1141 O O . LYS A 1 146 ? -16.853 -3.823 12.368 1.00 94.62 146 LYS A O 1
ATOM 1146 N N . GLN A 1 147 ? -16.846 -2.365 10.653 1.00 94.81 147 GLN A N 1
ATOM 11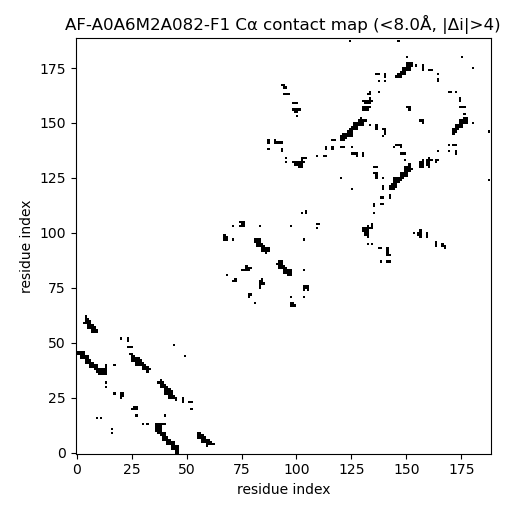47 C CA . GLN A 1 147 ? -16.335 -3.251 9.614 1.00 94.81 147 GLN A CA 1
ATOM 1148 C C . GLN A 1 147 ? -15.589 -2.402 8.584 1.00 94.81 147 GLN A C 1
ATOM 1150 O O . GLN A 1 147 ? -16.047 -1.304 8.252 1.00 94.81 147 GLN A O 1
ATOM 1155 N N . VAL A 1 148 ? -14.468 -2.899 8.069 1.00 96.94 148 VAL A N 1
ATOM 1156 C CA . VAL A 1 148 ? -13.694 -2.227 7.020 1.00 96.94 148 VAL A CA 1
ATOM 1157 C C . VAL A 1 148 ? -13.451 -3.184 5.858 1.00 96.94 148 VAL A C 1
ATOM 1159 O O . VAL A 1 148 ? -13.035 -4.324 6.065 1.00 96.94 148 VAL A O 1
ATOM 1162 N N . PHE A 1 149 ? -13.687 -2.708 4.640 1.00 96.62 149 PHE A N 1
ATOM 1163 C CA . PHE A 1 149 ? -13.368 -3.406 3.399 1.00 96.62 149 PHE A CA 1
ATOM 1164 C C . PHE A 1 149 ? -12.321 -2.602 2.630 1.00 96.62 149 PHE A C 1
ATOM 1166 O O . PHE A 1 149 ? -12.627 -1.528 2.116 1.00 96.62 149 PHE A O 1
ATOM 1173 N N . GLY A 1 150 ? -11.090 -3.102 2.578 1.00 97.12 150 GLY A N 1
ATOM 1174 C CA . GLY A 1 150 ? -10.038 -2.554 1.729 1.00 97.12 150 GLY A CA 1
ATOM 1175 C C . GLY A 1 150 ? -10.048 -3.237 0.367 1.00 97.12 150 GLY A C 1
ATOM 1176 O O . GLY A 1 150 ? -10.139 -4.461 0.289 1.00 97.12 150 GLY A O 1
ATOM 1177 N N . ILE A 1 151 ? -9.980 -2.452 -0.701 1.00 96.75 151 ILE A N 1
ATOM 1178 C CA . ILE A 1 151 ? -10.081 -2.944 -2.074 1.00 96.75 151 ILE A CA 1
ATOM 1179 C C . ILE A 1 151 ? -8.869 -2.483 -2.857 1.00 96.75 151 ILE A C 1
ATOM 1181 O O . ILE A 1 151 ? -8.546 -1.297 -2.853 1.00 96.75 151 ILE A O 1
ATOM 1185 N N . ASP A 1 152 ? -8.236 -3.395 -3.579 1.00 96.44 152 ASP A N 1
ATOM 1186 C CA . ASP A 1 152 ? -7.144 -3.071 -4.487 1.00 96.44 152 ASP A CA 1
ATOM 1187 C C . ASP A 1 152 ? -7.184 -3.993 -5.709 1.00 96.44 152 ASP A C 1
ATOM 1189 O O . ASP A 1 152 ? -7.653 -5.127 -5.637 1.00 96.44 152 ASP A O 1
ATOM 1193 N N . ILE A 1 153 ? -6.706 -3.496 -6.847 1.00 95.00 153 ILE A N 1
ATOM 1194 C CA . ILE A 1 153 ? -6.579 -4.291 -8.076 1.00 95.00 153 ILE A CA 1
ATOM 1195 C C . ILE A 1 153 ? -5.307 -5.148 -8.064 1.00 95.00 153 ILE A C 1
ATOM 1197 O O . ILE A 1 153 ? -5.205 -6.116 -8.815 1.00 95.00 153 ILE A O 1
ATOM 1201 N N . SER A 1 154 ? -4.326 -4.787 -7.233 1.00 94.31 154 SER A N 1
ATOM 1202 C CA . SER A 1 154 ? -3.043 -5.470 -7.134 1.00 94.31 154 SER A CA 1
ATOM 1203 C C . SER A 1 154 ? -3.096 -6.600 -6.111 1.00 94.31 154 SER A C 1
ATOM 1205 O O . SER A 1 154 ? -3.244 -6.372 -4.909 1.00 94.31 154 SER A O 1
ATOM 1207 N N . ALA A 1 155 ? -2.876 -7.829 -6.584 1.00 93.69 155 ALA A N 1
ATOM 1208 C CA . ALA A 1 155 ? -2.736 -8.997 -5.719 1.00 93.69 155 ALA A CA 1
ATOM 1209 C C . ALA A 1 155 ? -1.595 -8.827 -4.700 1.00 93.69 155 ALA A C 1
ATOM 1211 O O . ALA A 1 155 ? -1.725 -9.246 -3.553 1.00 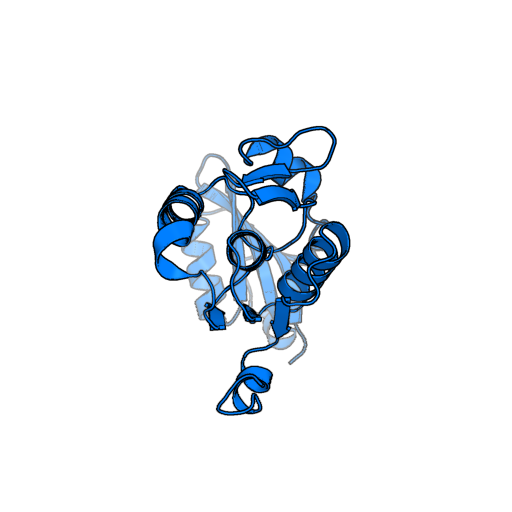93.69 155 ALA A O 1
ATOM 1212 N N . GLU A 1 156 ? -0.492 -8.185 -5.093 1.00 92.88 156 GLU A N 1
ATOM 1213 C CA . GLU A 1 156 ? 0.644 -7.937 -4.203 1.00 92.88 156 GLU A CA 1
ATOM 1214 C C . GLU A 1 156 ? 0.283 -6.969 -3.073 1.00 92.88 156 GLU A C 1
ATOM 1216 O O . GLU A 1 156 ? 0.616 -7.237 -1.916 1.00 92.88 156 GLU A O 1
ATOM 1221 N N . SER A 1 157 ? -0.452 -5.893 -3.387 1.00 95.00 157 SER A N 1
ATOM 1222 C CA . SER A 1 157 ? -0.960 -4.947 -2.386 1.00 95.00 157 SER A CA 1
ATOM 1223 C C . SER A 1 157 ? -1.892 -5.646 -1.397 1.00 95.00 157 SER A C 1
ATOM 1225 O O . SER A 1 157 ? -1.722 -5.493 -0.192 1.00 95.00 157 SER A O 1
ATOM 1227 N N . LEU A 1 158 ? -2.828 -6.475 -1.880 1.00 96.81 158 LEU A N 1
ATOM 1228 C CA . LEU A 1 158 ? -3.747 -7.224 -1.013 1.00 96.81 158 LEU A CA 1
ATOM 1229 C C . LEU A 1 158 ? -3.010 -8.222 -0.107 1.00 96.81 158 LEU A C 1
ATOM 1231 O O . LEU A 1 158 ? -3.302 -8.326 1.081 1.00 96.81 158 LEU A O 1
ATOM 1235 N N . GLN A 1 159 ? -2.014 -8.941 -0.630 1.00 96.56 159 GLN A N 1
ATOM 1236 C CA . GLN A 1 159 ? -1.188 -9.836 0.189 1.00 96.56 159 GLN A CA 1
ATOM 1237 C C . GLN A 1 159 ? -0.376 -9.068 1.237 1.00 96.56 159 GLN A C 1
ATOM 1239 O O . GLN A 1 159 ? -0.191 -9.541 2.360 1.00 96.56 159 GLN A O 1
ATOM 1244 N N . HIS A 1 160 ? 0.116 -7.881 0.891 1.00 96.56 160 HIS A N 1
ATOM 1245 C CA . HIS A 1 160 ? 0.830 -7.027 1.826 1.00 96.56 160 HIS A CA 1
ATOM 1246 C C . HIS A 1 160 ? -0.094 -6.476 2.922 1.00 96.56 160 HIS A C 1
ATOM 1248 O O . HIS A 1 160 ? 0.229 -6.578 4.108 1.00 96.56 160 HIS A O 1
ATOM 1254 N N . SER A 1 161 ? -1.264 -5.961 2.555 1.00 97.56 161 SER A N 1
ATOM 1255 C CA . SER A 1 161 ? -2.239 -5.433 3.504 1.00 97.56 161 SER A CA 1
ATOM 1256 C C . SER A 1 161 ? -2.778 -6.518 4.440 1.00 97.56 161 SER A C 1
ATOM 1258 O O . SER A 1 161 ? -2.909 -6.266 5.639 1.00 97.56 161 SER A O 1
ATOM 1260 N N . LEU A 1 162 ? -2.967 -7.753 3.960 1.00 97.38 162 LEU A N 1
ATOM 1261 C CA . LEU A 1 162 ? -3.295 -8.916 4.796 1.00 97.38 162 LEU A CA 1
ATOM 1262 C C . LEU A 1 162 ? -2.229 -9.187 5.867 1.00 97.38 162 LEU A C 1
ATOM 1264 O O . LEU A 1 162 ? -2.571 -9.319 7.041 1.00 97.38 162 LEU A O 1
ATOM 1268 N N . LYS A 1 163 ? -0.939 -9.178 5.509 1.00 97.00 163 LYS A N 1
ATOM 1269 C CA . LYS A 1 163 ? 0.157 -9.330 6.488 1.00 97.00 163 LYS A CA 1
ATOM 1270 C C . LYS A 1 163 ? 0.155 -8.208 7.528 1.00 97.00 163 LYS A C 1
ATOM 1272 O O . LYS A 1 163 ? 0.400 -8.454 8.709 1.00 97.00 163 LYS A O 1
ATOM 1277 N N . ASN A 1 164 ? -0.141 -6.977 7.109 1.00 97.44 164 ASN A N 1
ATOM 1278 C CA . ASN A 1 164 ? -0.272 -5.846 8.027 1.00 97.44 164 ASN A CA 1
ATOM 1279 C C . ASN A 1 164 ? -1.507 -5.984 8.932 1.00 97.44 164 ASN A C 1
ATOM 1281 O O . ASN A 1 164 ? -1.426 -5.686 10.121 1.00 97.44 164 ASN A O 1
ATOM 1285 N N . LYS A 1 165 ? -2.634 -6.497 8.429 1.00 97.88 165 LYS A N 1
ATOM 1286 C CA . LYS A 1 165 ? -3.798 -6.844 9.261 1.00 97.88 165 LYS A CA 1
ATOM 1287 C C . LYS A 1 165 ? -3.438 -7.878 10.320 1.00 97.88 165 LYS A C 1
ATOM 1289 O O . LYS A 1 165 ? -3.755 -7.663 11.487 1.00 97.88 165 LYS A O 1
ATOM 1294 N N . GLU A 1 166 ? -2.789 -8.973 9.932 1.00 97.44 166 GLU A N 1
ATOM 1295 C CA . GLU A 1 166 ? -2.376 -10.044 10.849 1.00 97.44 166 GLU A CA 1
ATOM 1296 C C . GLU A 1 166 ? -1.452 -9.514 11.949 1.00 97.44 166 GLU A C 1
ATOM 1298 O O . GLU A 1 166 ? -1.633 -9.835 13.123 1.00 97.44 166 GLU A O 1
ATOM 1303 N N . LEU A 1 167 ? -0.519 -8.627 11.588 1.00 96.75 167 LEU A N 1
ATOM 1304 C CA . LEU A 1 167 ? 0.383 -7.973 12.534 1.00 96.75 167 LEU A CA 1
ATOM 1305 C C . LEU A 1 167 ? -0.360 -7.165 13.610 1.00 96.75 167 LEU A C 1
ATOM 1307 O O . LEU A 1 167 ? 0.105 -7.101 14.746 1.00 96.75 167 LEU A O 1
ATOM 1311 N N . ASN A 1 168 ? -1.506 -6.573 13.263 1.00 97.31 168 ASN A N 1
ATOM 1312 C CA . ASN A 1 168 ? -2.331 -5.772 14.171 1.00 97.31 168 ASN A CA 1
ATOM 1313 C C . ASN A 1 168 ? -3.517 -6.538 14.777 1.00 97.31 168 ASN A C 1
ATOM 1315 O O . ASN A 1 168 ? -4.244 -5.962 15.581 1.00 97.31 168 ASN A O 1
ATOM 1319 N N . GLN A 1 169 ? -3.731 -7.805 14.402 1.00 97.12 169 GLN A N 1
ATOM 1320 C CA . GLN A 1 169 ? -4.841 -8.642 14.883 1.00 97.12 169 GLN A CA 1
ATOM 1321 C C . GLN A 1 169 ? -6.226 -7.995 14.659 1.00 97.12 169 GLN A C 1
ATOM 1323 O O . GLN A 1 169 ? -7.098 -8.019 15.526 1.00 97.12 169 GLN A O 1
ATOM 1328 N N . MET A 1 170 ? -6.428 -7.371 13.493 1.00 96.50 170 MET A N 1
ATOM 1329 C CA . MET A 1 170 ? -7.645 -6.606 13.181 1.00 96.50 170 MET A CA 1
ATOM 1330 C C . MET A 1 170 ? -8.648 -7.405 12.342 1.00 96.50 170 MET A C 1
ATOM 1332 O O . MET A 1 170 ? -8.787 -7.195 11.137 1.00 96.50 170 MET A O 1
ATOM 1336 N N . ASP A 1 171 ? -9.383 -8.312 12.981 1.00 94.56 171 ASP A N 1
ATOM 1337 C CA . ASP A 1 171 ? -10.307 -9.233 12.299 1.00 94.56 171 ASP A CA 1
ATOM 1338 C C . ASP A 1 171 ? -11.491 -8.547 11.599 1.00 94.56 171 ASP A C 1
ATOM 1340 O O . ASP A 1 171 ? -12.033 -9.085 10.634 1.00 94.56 171 ASP A O 1
ATOM 1344 N N . THR A 1 172 ? -11.854 -7.334 12.025 1.00 95.06 172 THR A N 1
ATOM 1345 C CA . THR A 1 172 ? -12.923 -6.519 11.419 1.00 95.06 172 THR A CA 1
ATOM 1346 C C . THR A 1 172 ? -12.538 -5.896 10.072 1.00 95.06 172 THR A C 1
ATOM 1348 O O . THR A 1 172 ? -13.357 -5.212 9.457 1.00 95.06 172 THR A O 1
ATOM 1351 N N . VAL A 1 173 ? -11.309 -6.119 9.596 1.00 97.75 173 VAL A N 1
ATOM 1352 C CA . VAL A 1 173 ? -10.822 -5.656 8.290 1.00 97.75 173 VAL A CA 1
ATOM 1353 C C . VAL A 1 173 ? -10.786 -6.823 7.309 1.00 97.75 173 VAL A C 1
ATOM 1355 O O . VAL A 1 173 ? -10.239 -7.885 7.605 1.00 97.75 173 VAL A O 1
ATOM 1358 N N . SER A 1 174 ? -11.349 -6.643 6.121 1.00 96.75 174 SER A N 1
ATOM 1359 C CA . SER A 1 174 ? -11.265 -7.599 5.011 1.00 96.75 174 SER A CA 1
ATOM 1360 C C . SER A 1 174 ? -10.648 -6.923 3.793 1.00 96.75 174 SER A C 1
ATOM 1362 O O . SER A 1 174 ? -10.999 -5.786 3.492 1.00 96.75 174 SER A O 1
ATOM 1364 N N . PHE A 1 175 ? -9.739 -7.618 3.110 1.00 97.19 175 PHE A N 1
ATOM 1365 C CA . PHE A 1 175 ? -9.098 -7.145 1.884 1.00 97.19 175 PHE A CA 1
ATOM 1366 C C . PHE A 1 175 ? -9.567 -7.993 0.713 1.00 97.19 175 PHE A C 1
ATOM 1368 O O . PHE A 1 175 ? -9.520 -9.218 0.804 1.00 97.19 175 PHE A O 1
ATOM 1375 N N . LEU A 1 176 ? -10.063 -7.336 -0.331 1.00 95.81 176 LEU A N 1
ATOM 1376 C CA . LEU A 1 176 ? -10.832 -7.953 -1.406 1.00 95.81 176 LEU A CA 1
ATOM 1377 C C . LEU A 1 176 ? -10.411 -7.385 -2.764 1.00 95.81 176 LEU A C 1
ATOM 1379 O O . LEU A 1 176 ? -10.053 -6.209 -2.873 1.00 95.81 176 LEU A O 1
ATOM 1383 N N . PHE A 1 177 ? -10.524 -8.190 -3.812 1.00 95.62 177 PHE A N 1
ATOM 1384 C CA . PHE A 1 177 ? -10.533 -7.689 -5.180 1.00 95.62 177 PHE A CA 1
ATOM 1385 C C . PHE A 1 177 ? -11.851 -6.952 -5.486 1.00 95.62 177 PHE A C 1
ATOM 1387 O O . PHE A 1 177 ? -12.870 -7.171 -4.821 1.00 95.62 177 PHE A O 1
ATOM 1394 N N . PRO A 1 178 ? -11.877 -6.058 -6.495 1.00 93.00 178 PRO A N 1
ATOM 1395 C CA . PRO A 1 178 ? -13.075 -5.280 -6.810 1.00 93.00 178 PRO A CA 1
ATOM 1396 C C . PRO A 1 178 ? -14.304 -6.122 -7.164 1.00 93.00 178 PRO A C 1
ATOM 1398 O O . PRO A 1 178 ? -15.426 -5.726 -6.855 1.00 93.00 178 PRO A O 1
ATOM 1401 N N . ASP A 1 179 ? -14.119 -7.271 -7.810 1.00 91.62 179 ASP A N 1
ATOM 1402 C CA . ASP A 1 179 ? -15.207 -8.177 -8.175 1.00 91.62 179 ASP A CA 1
ATOM 1403 C C . ASP A 1 179 ? -15.832 -8.862 -6.955 1.00 91.62 179 ASP A C 1
ATOM 1405 O O . ASP A 1 179 ? -17.043 -9.080 -6.932 1.00 91.62 179 ASP A O 1
ATOM 1409 N N . GLU A 1 180 ? -15.052 -9.100 -5.901 1.00 88.44 180 GLU A N 1
ATOM 1410 C CA . GLU A 1 180 ? -15.534 -9.681 -4.646 1.00 88.44 180 GLU A CA 1
ATOM 1411 C C . GLU A 1 180 ? -16.447 -8.718 -3.869 1.00 88.44 180 GLU A C 1
ATOM 1413 O O . GLU A 1 180 ? -17.357 -9.161 -3.164 1.00 88.44 180 GLU A O 1
ATOM 1418 N N . LEU A 1 181 ? -16.273 -7.397 -4.041 1.00 81.56 181 LEU A N 1
ATOM 1419 C CA . LEU A 1 181 ? -17.134 -6.389 -3.410 1.00 81.56 181 LEU A CA 1
ATOM 1420 C C . LEU A 1 181 ? -18.603 -6.553 -3.823 1.00 81.56 181 LEU A C 1
ATOM 1422 O O . LEU A 1 181 ? -19.500 -6.350 -3.003 1.00 81.56 181 LEU A O 1
ATOM 1426 N N . MET A 1 182 ? -18.860 -6.929 -5.080 1.00 78.56 182 MET A N 1
ATOM 1427 C CA . MET A 1 182 ? -20.219 -7.050 -5.623 1.00 78.56 182 MET A CA 1
ATOM 1428 C C . MET A 1 182 ? -21.055 -8.131 -4.927 1.00 78.56 182 MET A C 1
ATOM 1430 O O . MET A 1 182 ? -22.276 -8.150 -5.075 1.00 78.56 182 MET A O 1
ATOM 1434 N N . PHE A 1 183 ? -20.411 -9.021 -4.171 1.00 79.31 183 PHE A N 1
ATOM 1435 C CA . PHE A 1 183 ? -21.057 -10.118 -3.459 1.00 79.31 183 PHE A CA 1
ATOM 1436 C C . PHE A 1 183 ? -21.193 -9.863 -1.953 1.00 79.31 183 PHE A C 1
ATOM 1438 O O . PHE A 1 183 ? -21.657 -10.745 -1.226 1.00 79.31 183 PHE A O 1
ATOM 1445 N N . LEU A 1 184 ? -20.813 -8.675 -1.465 1.00 75.69 184 LEU A N 1
ATOM 1446 C CA . LEU A 1 184 ? -21.042 -8.319 -0.070 1.00 75.69 184 LEU A CA 1
ATOM 1447 C C . LEU A 1 184 ? -22.544 -8.147 0.217 1.00 75.69 184 LEU A C 1
ATOM 1449 O O . LEU A 1 184 ? -23.278 -7.599 -0.608 1.00 75.69 184 LEU A O 1
ATOM 1453 N N . PRO A 1 185 ? -23.021 -8.581 1.397 1.00 69.88 185 PRO A N 1
ATOM 1454 C CA . PRO A 1 185 ? -24.407 -8.372 1.790 1.00 69.88 185 PRO A CA 1
ATOM 1455 C C . PRO A 1 185 ? -24.714 -6.872 1.919 1.00 69.88 185 PRO A C 1
ATOM 1457 O O . PRO A 1 185 ? -23.909 -6.113 2.455 1.00 69.88 185 PRO A O 1
ATOM 1460 N N . GLU A 1 186 ? -25.915 -6.455 1.502 1.00 67.94 186 GLU A N 1
ATOM 1461 C CA . GLU A 1 186 ? -26.364 -5.048 1.537 1.00 67.94 186 GLU A CA 1
ATOM 1462 C C . GLU A 1 186 ? -26.390 -4.436 2.953 1.00 67.94 186 GLU A C 1
ATOM 1464 O O . GLU A 1 186 ? -26.478 -3.217 3.105 1.00 67.94 186 GLU A O 1
ATOM 1469 N N . SER A 1 187 ? -26.286 -5.262 4.001 1.00 56.50 187 SER A N 1
ATOM 1470 C CA . SER A 1 187 ? -26.149 -4.810 5.383 1.00 56.50 187 SER A CA 1
ATOM 1471 C C . SER A 1 187 ? -25.141 -5.674 6.152 1.00 56.50 187 SER A C 1
ATOM 1473 O O . SER A 1 187 ? -25.305 -6.897 6.199 1.00 56.50 187 SER A O 1
ATOM 1475 N N . PRO A 1 188 ? -24.140 -5.071 6.822 1.00 55.84 188 PRO A N 1
ATOM 1476 C CA . PRO A 1 188 ? -23.266 -5.793 7.738 1.00 55.84 188 PRO A CA 1
ATOM 1477 C C . PRO A 1 188 ? -24.056 -6.189 8.992 1.00 55.84 188 PRO A C 1
ATOM 1479 O O . PRO A 1 188 ? -24.578 -5.312 9.693 1.00 55.84 188 PRO A O 1
ATOM 1482 N N . VAL A 1 189 ? -24.144 -7.499 9.255 1.00 52.88 189 VAL A N 1
ATOM 1483 C CA . VAL A 1 189 ? -24.760 -8.089 10.463 1.00 52.88 189 VAL A CA 1
ATOM 1484 C C . VAL A 1 189 ? -24.205 -7.425 11.723 1.00 52.88 189 VAL A C 1
ATOM 1486 O O . VAL A 1 189 ? -22.983 -7.171 11.799 1.00 52.88 189 VAL A O 1
#

Solvent-accessible surface area (backbone atoms only — not comparable to full-atom values): 10643 Å² total; per-residue (Å²): 133,69,60,42,49,29,37,34,55,36,88,47,52,46,73,60,50,50,52,53,39,44,76,72,64,32,47,76,74,53,71,50,82,42,93,88,43,18,29,39,41,30,26,39,41,39,65,90,41,72,86,66,51,71,91,53,51,69,44,85,47,75,84,73,82,78,58,36,59,61,54,36,67,75,52,23,66,59,52,53,98,76,30,34,66,43,80,38,92,98,63,54,71,49,53,39,65,63,50,52,53,58,64,60,60,56,54,69,66,59,55,52,51,59,73,52,36,68,81,71,29,52,72,28,79,45,77,33,83,69,28,22,32,25,52,64,43,53,50,36,46,58,50,42,23,61,33,28,39,25,24,33,92,45,69,58,14,45,55,35,18,48,53,26,34,61,74,60,68,46,80,54,52,46,73,41,46,69,76,59,57,78,72,56,69,98,62,86,130

Secondary structure (DSSP, 8-state):
--EEEEEEEESS-HHHHHHHHHHTT-EEEEEEE-TTS-EEEEEEEEGGGTTTSTT-EEEE---PPP-HHHHHHHH-TTEETTEEEEEETTTEEEEE---SSS-SS-SHHHHHHHHHHHHH-TTSEEEEET-TTSHHHHHHHHTT-SEEEEE-S-HHHHHHHHHHHHHHT-TTEEEE-HHHHTTS-SS--

Nearest PDB structures (foldseek):
  5dst-assembly5_J  TM=7.662E-01  e=1.991E-05  Homo sapiens
  6h2u-assembly1_A  TM=7.777E-01  e=6.488E-05  Homo sapiens
  6h2v-assembly1_A  TM=6.009E-01  e=2.717E-05  Homo sapiens
  3v8v-assembly2_B  TM=6.859E-01  e=4.190E-04  Escherichia coli K-12
  2fpo-assembly3_C  TM=6.978E-01  e=8.303E-04  Escherichia coli K-12

Sequence (189 aa):
MTSRYVRFIVLSSVDEAWKILEEKGVNPLYSEERSGGRGEIYGYLPETLIEEVFPFDWEEAELPPIDWTAQWDAHSHGYKDGLIKIPIEGYGEVTLRPGPGFGDLSHPSTRLVMQLMPIYVKNRCVVDVGCGSGILSLCAAAYGAKQVFGIDISAESLQHSLKNKELNQMDTVSFLFPDELMFLPESPV

Foldseek 3Di:
DDWFWKKWWFPAAPVVLVVLCVVLVWAWDDWDDDPHRTTITIGIGDPVCPPPSPPIDMDGDDDDDDPQQVVLVVAADQDDPQWRWAQQVPQGIQIAGGFWFDDSNRDPVNVVLLVVLLPPAAQAEEEAERCQQVSNVVSSVSSHHQAYEYEHQDPRSLVNNVVSCVVVVRPRYDYDYPVVVVPDDPDDD

Mean predicted aligned error: 8.86 Å

pLDDT: mean 88.85, std 8.2, range [52.88, 97.88]